Protein AF-A0AAV0Z1U9-F1 (afdb_monomer)

Solvent-accessible surface area (backbone atoms only — not comparable to full-atom values): 12304 Å² total; per-residue (Å²): 112,70,69,58,55,54,52,49,31,70,76,68,73,47,77,81,83,57,54,68,59,47,68,67,54,68,78,35,64,86,72,65,54,72,92,71,74,84,73,91,66,91,77,86,86,74,97,70,90,83,90,86,87,88,82,87,85,82,90,82,91,80,91,86,86,84,93,84,90,85,88,91,79,92,74,82,84,57,75,69,57,61,59,55,61,61,67,68,68,74,82,77,74,81,92,73,88,68,74,68,61,55,57,55,51,52,51,51,51,51,52,51,51,52,52,53,50,52,54,50,52,49,56,48,52,54,51,50,52,52,52,52,51,52,52,52,51,54,52,50,52,53,52,49,52,54,51,51,51,51,50,51,53,50,53,51,52,61,66,70,51,86,60,92,85,51,53,77,68,53,46,53,54,48,50,54,53,42,50,55,52,25,61,77,70,69,59,127

Foldseek 3Di:
DVVVQVVVCVVPVDGDPCPVVCVVPVPDVVNVPPPPPPDPDDDDDDPDDDDDDDDDDDDDDDDDDDDDDDDDDDDPDDPVVVVVVVVVVPPDDDDDPPDPVVVVVVVVVVVVVVVVVVVVVVVVVVVVVVVVVVVVVVVVVVVVVVVVVVVVVVLVCLLPDDCPPPDPVRVVVSVVSVVVSCVVVVND

Secondary structure (DSSP, 8-state):
-HHHHHHHHHHHSS--TTHHHHHHHTT-HHHHS-S-S--------------------------------------PPPHHHHHHHHTTSSS------SHHHHHHHHHHHHHHHHHHHHHHHHHHHHHHHHHHHHHHHHHHHHHHHHHHHHHHHHHHHHHT---TT--HHHHHHHHHHHHHHHHHHT--

Mean predicted aligned error: 21.19 Å

Organism: Vicia faba (NCBI:txid3906)

Radius of gyration: 45.43 Å; Cα contacts (8 Å, |Δi|>4): 23; chains: 1; bounding box: 100×62×117 Å

Sequence (188 aa):
MQAAYKIYFQDEGEKFTFEAAWRLLKDEPKWLAGSSEASTKRRKNSTSGAYSSPSNPLTPTSSEYDPSSPTLSGRPIGQKEAKRKEKEKLVEMSYTPNVKYGSLKDDLKMKINLMSMFAQDYARSEGEKLEIERKKVDAKIKKAAIAEERLKMNDLQILSKDTSNMDARQLQAHEILCDMIREKYGIN

InterPro domains:
  IPR029466 No apical meristem-associated, C-terminal domain [PF14303] (15-170)

Structure (mmCIF, N/CA/C/O backbone):
data_AF-A0AAV0Z1U9-F1
#
_entry.id   AF-A0AAV0Z1U9-F1
#
loop_
_atom_site.group_PDB
_atom_site.id
_atom_site.type_symbol
_atom_site.label_atom_id
_atom_site.label_alt_id
_atom_site.label_comp_id
_atom_site.label_asym_id
_atom_site.label_entity_id
_atom_site.label_seq_id
_atom_site.pdbx_PDB_ins_code
_atom_site.Cartn_x
_atom_site.Cartn_y
_atom_site.Cartn_z
_atom_site.occupancy
_atom_site.B_iso_or_equiv
_atom_site.auth_seq_id
_atom_site.auth_comp_id
_atom_site.auth_asym_id
_atom_site.auth_atom_id
_atom_site.pdbx_PDB_model_num
ATOM 1 N N . MET A 1 1 ? 1.136 -24.409 23.792 1.00 63.75 1 MET A N 1
ATOM 2 C CA . MET A 1 1 ? 0.525 -23.181 23.225 1.00 63.75 1 MET A CA 1
ATOM 3 C C . MET A 1 1 ? 0.749 -23.038 21.721 1.00 63.75 1 MET A C 1
ATOM 5 O O . MET A 1 1 ? -0.226 -22.835 21.019 1.00 63.75 1 MET A O 1
ATOM 9 N N . GLN A 1 2 ? 1.969 -23.209 21.195 1.00 77.00 2 GLN A N 1
ATOM 10 C CA . GLN A 1 2 ? 2.240 -23.050 19.750 1.00 77.00 2 GLN A CA 1
ATOM 11 C C . GLN A 1 2 ? 1.409 -23.977 18.840 1.00 77.00 2 GLN A C 1
ATOM 13 O O . GLN A 1 2 ? 0.969 -23.547 17.779 1.00 77.00 2 GLN A O 1
ATOM 18 N N . ALA A 1 3 ? 1.129 -25.211 19.274 1.00 84.75 3 ALA A N 1
ATOM 19 C CA . ALA A 1 3 ? 0.273 -26.137 18.526 1.00 84.75 3 ALA A CA 1
ATOM 20 C C . ALA A 1 3 ? -1.169 -25.618 18.356 1.00 84.75 3 ALA A C 1
ATOM 22 O O . ALA A 1 3 ? -1.723 -25.712 17.269 1.00 84.75 3 ALA A O 1
ATOM 23 N N . ALA A 1 4 ? -1.746 -25.006 19.396 1.00 83.88 4 ALA A N 1
ATOM 24 C CA . ALA A 1 4 ? -3.105 -24.464 19.348 1.00 83.88 4 ALA A CA 1
ATOM 25 C C . ALA A 1 4 ? -3.199 -23.227 18.440 1.00 83.88 4 ALA A C 1
ATOM 27 O O . ALA A 1 4 ? -4.135 -23.108 17.657 1.00 83.88 4 ALA A O 1
ATOM 28 N N . TYR A 1 5 ? -2.188 -22.350 18.476 1.00 86.19 5 TYR A N 1
ATOM 29 C CA . TYR A 1 5 ? -2.126 -21.198 17.570 1.00 86.19 5 TYR A CA 1
ATOM 30 C C . TYR A 1 5 ? -1.999 -21.602 16.104 1.00 86.19 5 TYR A C 1
ATOM 32 O O . TYR A 1 5 ? -2.538 -20.923 15.236 1.00 86.19 5 TYR A O 1
ATOM 40 N N . LYS A 1 6 ? -1.308 -22.712 15.826 1.00 88.25 6 LYS A N 1
ATOM 41 C CA . LYS A 1 6 ? -1.179 -23.236 14.467 1.00 88.25 6 LYS A CA 1
ATOM 42 C C . LYS A 1 6 ? -2.514 -23.745 13.920 1.00 88.25 6 LYS A C 1
ATOM 44 O O . LYS A 1 6 ? -2.794 -23.488 12.759 1.00 88.25 6 LYS A O 1
ATOM 49 N N . ILE A 1 7 ? -3.318 -24.414 14.748 1.00 92.12 7 ILE A N 1
ATOM 50 C CA . ILE A 1 7 ? -4.654 -24.898 14.362 1.00 92.12 7 ILE A CA 1
ATOM 51 C C . ILE A 1 7 ? -5.587 -23.708 14.107 1.00 92.12 7 ILE A C 1
ATOM 53 O O . ILE A 1 7 ? -6.144 -23.594 13.026 1.00 92.12 7 ILE A O 1
ATOM 57 N N . TYR A 1 8 ? -5.651 -22.751 15.037 1.00 89.69 8 TYR A N 1
ATOM 58 C CA . TYR A 1 8 ? -6.488 -21.556 14.875 1.00 89.69 8 TYR A CA 1
ATOM 59 C C . TYR A 1 8 ? -6.149 -20.764 13.603 1.00 89.69 8 TYR A C 1
ATOM 61 O O . TYR A 1 8 ? -7.033 -20.349 12.864 1.00 89.69 8 TYR A O 1
ATOM 69 N N . PHE A 1 9 ? -4.858 -20.583 13.316 1.00 89.50 9 PHE A N 1
ATOM 70 C CA . PHE A 1 9 ? -4.421 -19.878 12.112 1.00 89.50 9 PHE A CA 1
ATOM 71 C C . PHE A 1 9 ? -4.749 -20.639 10.817 1.00 89.50 9 PHE A C 1
ATOM 73 O O . PHE A 1 9 ? -4.939 -20.010 9.782 1.00 89.50 9 PHE A O 1
ATOM 80 N N . GLN A 1 10 ? -4.797 -21.976 10.853 1.00 89.12 10 GLN A N 1
ATOM 81 C CA . GLN A 1 10 ? -5.201 -22.782 9.697 1.00 89.12 10 GLN A CA 1
ATOM 82 C C . GLN A 1 10 ? -6.690 -22.626 9.381 1.00 89.12 10 GLN A C 1
ATOM 84 O O . GLN A 1 10 ? -7.037 -22.580 8.204 1.00 89.12 10 GLN A O 1
ATOM 89 N N . ASP A 1 11 ? -7.530 -22.514 10.408 1.00 87.06 11 ASP A N 1
ATOM 90 C CA . ASP A 1 11 ? -8.982 -22.427 10.247 1.00 87.06 11 ASP A CA 1
ATOM 91 C C . ASP A 1 11 ? -9.443 -20.995 9.920 1.00 87.06 11 ASP A C 1
ATOM 93 O O . ASP A 1 11 ? -10.262 -20.791 9.028 1.00 87.06 11 ASP A O 1
ATOM 97 N N . GLU A 1 12 ? -8.883 -19.993 10.604 1.00 87.12 12 GLU A N 1
ATOM 98 C CA . GLU A 1 12 ? -9.339 -18.596 10.524 1.00 87.12 12 GLU A CA 1
ATOM 99 C C . GLU A 1 12 ? -8.478 -17.725 9.593 1.00 87.12 12 GLU A C 1
ATOM 101 O O . GLU A 1 12 ? -8.869 -16.619 9.229 1.00 87.12 12 GLU A O 1
ATOM 106 N N . GLY A 1 13 ? -7.268 -18.168 9.231 1.00 86.88 13 GLY A N 1
ATOM 107 C CA . GLY A 1 13 ? -6.321 -17.395 8.411 1.00 86.88 13 GLY A CA 1
ATOM 108 C C . GLY A 1 13 ? -5.724 -16.156 9.099 1.00 86.88 13 GLY A C 1
ATOM 109 O O . GLY A 1 13 ? -4.831 -15.508 8.548 1.00 86.88 13 GLY A O 1
ATOM 110 N N . GLU A 1 14 ? -6.166 -15.838 10.316 1.00 84.81 14 GLU A N 1
ATOM 111 C CA . GLU A 1 14 ? -5.699 -14.708 11.112 1.00 84.81 14 GLU A CA 1
ATOM 112 C C . GLU A 1 14 ? -5.086 -15.146 12.447 1.00 84.81 14 GLU A C 1
ATOM 114 O O . GLU A 1 14 ? -5.319 -16.235 12.976 1.00 84.81 14 GLU A O 1
ATOM 119 N N . LYS A 1 15 ? -4.242 -14.279 13.013 1.00 88.12 15 LYS A N 1
ATOM 120 C CA . LYS A 1 15 ? -3.644 -14.511 14.332 1.00 88.12 15 LYS A CA 1
ATOM 121 C C . LYS A 1 15 ? -4.664 -14.178 15.416 1.00 88.12 15 LYS A C 1
ATOM 123 O O . LYS A 1 15 ? -5.376 -13.187 15.313 1.00 88.12 15 LYS A O 1
ATOM 128 N N . PHE A 1 16 ? -4.680 -14.964 16.489 1.00 87.44 16 PHE A N 1
ATOM 129 C CA . PHE A 1 16 ? -5.588 -14.748 17.613 1.00 87.44 16 PHE A CA 1
ATOM 130 C C . PHE A 1 16 ? -5.385 -13.360 18.249 1.00 87.44 16 PHE A C 1
ATOM 132 O O . PHE A 1 16 ? -4.343 -13.078 18.843 1.00 87.44 16 PHE A O 1
ATOM 139 N N . THR A 1 17 ? -6.387 -12.489 18.128 1.00 92.06 17 THR A N 1
ATOM 140 C CA . THR A 1 17 ? -6.311 -11.067 18.509 1.00 92.06 17 THR A CA 1
ATOM 141 C C . THR A 1 17 ? -6.450 -10.831 20.014 1.00 92.06 17 THR A C 1
ATOM 143 O O . THR A 1 17 ? -5.921 -9.853 20.540 1.00 92.06 17 THR A O 1
ATOM 146 N N . PHE A 1 18 ? -7.095 -11.746 20.742 1.00 90.25 18 PHE A N 1
ATOM 147 C CA . PHE A 1 18 ? -7.370 -11.611 22.178 1.00 90.25 18 PHE A CA 1
ATOM 148 C C . PHE A 1 18 ? -6.345 -12.308 23.080 1.00 90.25 18 PHE A C 1
ATOM 150 O O . PHE A 1 18 ? -6.623 -12.567 24.252 1.00 90.25 18 PHE A O 1
ATOM 157 N N . GLU A 1 19 ? -5.140 -12.598 22.578 1.00 89.56 19 GLU A N 1
ATOM 158 C CA . GLU A 1 19 ? -4.098 -13.272 23.365 1.00 89.56 19 GLU A CA 1
ATOM 159 C C . GLU A 1 19 ? -3.758 -12.501 24.651 1.00 89.56 19 GLU A C 1
ATOM 161 O O . GLU A 1 19 ? -3.611 -13.096 25.721 1.00 89.56 19 GLU A O 1
ATOM 166 N N . ALA A 1 20 ? -3.678 -11.172 24.566 1.00 87.25 20 ALA A N 1
ATOM 167 C CA . ALA A 1 20 ? -3.384 -10.317 25.712 1.00 87.25 20 ALA A CA 1
ATOM 168 C C . ALA A 1 20 ? -4.484 -10.387 26.784 1.00 87.25 20 ALA A C 1
ATOM 170 O O . ALA A 1 20 ? -4.181 -10.555 27.964 1.00 87.25 20 ALA A O 1
ATOM 171 N N . ALA A 1 21 ? -5.754 -10.331 26.374 1.00 91.50 21 ALA A N 1
ATOM 172 C CA . ALA A 1 21 ? -6.889 -10.438 27.288 1.00 91.50 21 ALA A CA 1
ATOM 173 C C . ALA A 1 21 ? -6.959 -11.829 27.936 1.00 91.50 21 ALA A C 1
ATOM 175 O O . ALA A 1 21 ? -7.139 -11.943 29.147 1.00 91.50 21 ALA A O 1
ATOM 176 N N . TRP A 1 22 ? -6.739 -12.889 27.153 1.00 90.56 22 TRP A N 1
ATOM 177 C CA . TRP A 1 22 ? -6.693 -14.260 27.658 1.00 90.56 22 TRP A CA 1
ATOM 178 C C . TRP A 1 22 ? -5.625 -14.445 28.741 1.00 90.56 22 TRP A C 1
ATOM 180 O O . TRP A 1 22 ? -5.898 -15.038 29.782 1.00 90.56 22 TRP A O 1
ATOM 190 N N . ARG A 1 23 ? -4.418 -13.898 28.538 1.00 90.12 23 ARG A N 1
ATOM 191 C CA . ARG A 1 23 ? -3.332 -13.988 29.528 1.00 90.12 23 ARG A CA 1
ATOM 192 C C . ARG A 1 23 ? -3.678 -13.333 30.864 1.00 90.12 23 ARG A C 1
ATOM 194 O O . ARG A 1 23 ? -3.205 -13.834 31.875 1.00 90.12 23 ARG A O 1
ATOM 201 N N . LEU A 1 24 ? -4.473 -12.263 30.859 1.00 90.38 24 LEU A N 1
ATOM 202 C CA . LEU A 1 24 ? -4.927 -11.586 32.078 1.00 90.38 24 LEU A CA 1
ATOM 203 C C . LEU A 1 24 ? -6.051 -12.354 32.780 1.00 90.38 24 LEU A C 1
ATOM 205 O O . LEU A 1 24 ? -6.100 -12.401 34.001 1.00 90.38 24 LEU A O 1
ATOM 209 N N . LEU A 1 25 ? -6.957 -12.954 32.007 1.00 90.31 25 LEU A N 1
ATOM 210 C CA . LEU A 1 25 ? -8.185 -13.551 32.532 1.00 90.31 25 LEU A CA 1
ATOM 211 C C . LEU A 1 25 ? -8.033 -15.014 32.950 1.00 90.31 25 LEU A C 1
ATOM 213 O O . LEU A 1 25 ? -8.819 -15.475 33.771 1.00 90.31 25 LEU A O 1
ATOM 217 N N . LYS A 1 26 ? -7.079 -15.761 32.382 1.00 87.94 26 LYS A N 1
ATOM 218 C CA . LYS A 1 26 ? -6.975 -17.218 32.591 1.00 87.94 26 LYS A CA 1
ATOM 219 C C . LYS A 1 26 ? -6.734 -17.613 34.057 1.00 87.94 26 LYS A C 1
ATOM 221 O O . LYS A 1 26 ? -7.147 -18.695 34.456 1.00 87.94 26 LYS A O 1
ATOM 226 N N . ASP A 1 27 ? -6.088 -16.741 34.833 1.00 87.31 27 ASP A N 1
ATOM 227 C CA . ASP A 1 27 ? -5.696 -16.994 36.225 1.00 87.31 27 ASP A CA 1
ATOM 228 C C . ASP A 1 27 ? -6.694 -16.384 37.234 1.00 87.31 27 ASP A C 1
ATOM 230 O O . ASP A 1 27 ? -6.463 -16.395 38.441 1.00 87.31 27 ASP A O 1
ATOM 234 N N . GLU A 1 28 ? -7.822 -15.842 36.758 1.00 88.31 28 GLU A N 1
ATOM 235 C CA . GLU A 1 28 ? -8.867 -15.298 37.627 1.00 88.31 28 GLU A CA 1
ATOM 236 C C . GLU A 1 28 ? -9.514 -16.411 38.480 1.00 88.31 28 GLU A C 1
ATOM 238 O O . GLU A 1 28 ? -9.908 -17.460 37.950 1.00 88.31 28 GLU A O 1
ATOM 243 N N . PRO A 1 29 ? -9.724 -16.189 39.792 1.00 79.62 29 PRO A N 1
ATOM 244 C CA . PRO A 1 29 ? -10.182 -17.220 40.726 1.00 79.62 29 PRO A CA 1
ATOM 245 C C . PRO A 1 29 ? -11.561 -17.794 40.375 1.00 79.62 29 PRO A C 1
ATOM 247 O O . PRO A 1 29 ? -11.831 -18.958 40.661 1.00 79.62 29 PRO A O 1
ATOM 250 N N . LYS A 1 30 ? -12.409 -17.025 39.678 1.00 85.06 30 LYS A N 1
ATOM 251 C CA . LYS A 1 30 ? -13.709 -17.493 39.161 1.00 85.06 30 LYS A CA 1
ATOM 252 C C . LYS A 1 30 ? -13.600 -18.635 38.139 1.00 85.06 30 LYS A C 1
ATOM 254 O O . LYS A 1 30 ? -14.582 -19.339 37.932 1.00 85.06 30 LYS A O 1
ATOM 259 N N . TRP A 1 31 ? -12.441 -18.802 37.498 1.00 80.69 31 TRP A N 1
ATOM 260 C CA . TRP A 1 31 ? -12.175 -19.872 36.528 1.00 80.69 31 TRP A CA 1
ATOM 261 C C . TRP A 1 31 ? -11.285 -20.983 37.092 1.00 80.69 31 TRP A C 1
ATOM 263 O O . TRP A 1 31 ? -11.306 -22.096 36.575 1.00 80.69 31 TRP A O 1
ATOM 273 N N . LEU A 1 32 ? -10.521 -20.691 38.150 1.00 73.56 32 LEU A N 1
ATOM 274 C CA . LEU A 1 32 ? -9.677 -21.663 38.853 1.00 73.56 32 LEU A CA 1
ATOM 275 C C . LEU A 1 32 ? -10.436 -22.447 39.928 1.00 73.56 32 LEU A C 1
ATOM 277 O O . LEU A 1 32 ? -10.033 -23.558 40.274 1.00 73.56 32 LEU A O 1
ATOM 281 N N . ALA A 1 33 ? -11.535 -21.894 40.451 1.00 65.00 33 ALA A N 1
ATOM 282 C CA . ALA A 1 33 ? -12.426 -22.610 41.347 1.00 65.00 33 ALA A CA 1
ATOM 283 C C . ALA A 1 33 ? -13.093 -23.755 40.574 1.00 65.00 33 ALA A C 1
ATOM 285 O O . ALA A 1 33 ? -14.118 -23.582 39.913 1.00 65.00 33 ALA A O 1
ATOM 286 N N . GLY A 1 34 ? -12.496 -24.946 40.656 1.00 59.97 34 GLY A N 1
ATOM 287 C CA . GLY A 1 34 ? -13.167 -26.184 40.295 1.00 59.97 34 GLY A CA 1
ATOM 288 C C . GLY A 1 34 ? -14.531 -26.180 40.970 1.00 59.97 34 GLY A C 1
ATOM 289 O O . GLY A 1 34 ? -14.597 -26.100 42.195 1.00 59.97 34 GLY A O 1
ATOM 290 N N . SER A 1 35 ? -15.589 -26.175 40.154 1.00 57.44 35 SER A N 1
ATOM 291 C CA . SER A 1 35 ? -17.003 -26.168 40.534 1.00 57.44 35 SER A CA 1
ATOM 292 C C . SER A 1 35 ? -17.267 -27.088 41.733 1.00 57.44 35 SER A C 1
ATOM 294 O O . SER A 1 35 ? -17.600 -28.260 41.574 1.00 57.44 35 SER A O 1
ATOM 296 N N . SER A 1 36 ? -17.112 -26.557 42.940 1.00 53.97 36 SER A N 1
ATOM 297 C CA . SER A 1 36 ? -17.343 -27.257 44.203 1.00 53.97 36 SER A CA 1
ATOM 298 C C . SER A 1 36 ? -17.926 -26.311 45.247 1.00 53.97 36 SER A C 1
ATOM 300 O O . SER A 1 36 ? -17.795 -26.521 46.444 1.00 53.97 36 SER A O 1
ATOM 302 N N . GLU A 1 37 ? -18.663 -25.298 44.801 1.00 50.81 37 GLU A N 1
ATOM 303 C CA . GLU A 1 37 ? -19.744 -24.777 45.624 1.00 50.81 37 GLU A CA 1
ATOM 304 C C . GLU A 1 37 ? -20.980 -25.610 45.311 1.00 50.81 37 GLU A C 1
ATOM 306 O O . GLU A 1 37 ? -21.468 -25.643 44.179 1.00 50.81 37 GLU A O 1
ATOM 311 N N . ALA A 1 38 ? -21.416 -26.366 46.317 1.00 55.03 38 ALA A N 1
ATOM 312 C CA . ALA A 1 38 ? -22.558 -27.261 46.289 1.00 55.03 38 ALA A CA 1
ATOM 313 C C . ALA A 1 38 ? -23.773 -26.597 45.620 1.00 55.03 38 ALA A C 1
ATOM 315 O O . ALA A 1 38 ? -24.534 -25.848 46.232 1.00 55.03 38 ALA A O 1
ATOM 316 N N . SER A 1 39 ? -23.966 -26.894 44.335 1.00 50.16 39 SER A N 1
ATOM 317 C CA . SER A 1 39 ? -25.150 -26.481 43.601 1.00 50.16 39 SER A CA 1
ATOM 318 C C . SER A 1 39 ? -26.327 -27.307 44.104 1.00 50.16 39 SER A C 1
ATOM 320 O O . SER A 1 39 ? -26.533 -28.451 43.698 1.00 50.16 39 SER A O 1
ATOM 322 N N . THR A 1 40 ? -27.126 -26.724 44.995 1.00 57.94 40 THR A N 1
ATOM 323 C CA . THR A 1 40 ? -28.402 -27.274 45.472 1.00 57.94 40 THR A CA 1
ATOM 324 C C . THR A 1 40 ? -29.472 -27.210 44.373 1.00 57.94 40 THR A C 1
ATOM 326 O O . THR A 1 40 ? -30.552 -26.651 44.548 1.00 57.94 40 THR A O 1
ATOM 329 N N . LYS A 1 41 ? -29.192 -27.787 43.201 1.00 62.81 41 LYS A N 1
ATOM 330 C CA . LYS A 1 41 ? -30.184 -28.071 42.161 1.00 62.81 41 LYS A CA 1
ATOM 331 C C . LYS A 1 41 ? -30.264 -29.576 41.965 1.00 62.81 41 LYS A C 1
ATOM 333 O O . LYS A 1 41 ? -29.571 -30.166 41.143 1.00 62.81 41 LYS A O 1
ATOM 338 N N . ARG A 1 42 ? -31.181 -30.186 42.721 1.00 58.50 42 ARG A N 1
ATOM 339 C CA . ARG A 1 42 ? -31.694 -31.542 42.499 1.00 58.50 42 ARG A CA 1
ATOM 340 C C . ARG A 1 42 ? -32.175 -31.660 41.045 1.00 58.50 42 ARG A C 1
ATOM 342 O O . ARG A 1 42 ? -33.284 -31.239 40.726 1.00 58.50 42 ARG A O 1
ATOM 349 N N . ARG A 1 43 ? -31.363 -32.247 40.167 1.00 52.84 43 ARG A N 1
ATOM 350 C CA . ARG A 1 43 ? -31.820 -32.784 38.880 1.00 52.84 43 ARG A CA 1
ATOM 351 C C . ARG A 1 43 ? -32.162 -34.255 39.097 1.00 52.84 43 ARG A C 1
ATOM 353 O O . ARG A 1 43 ? -31.282 -35.055 39.381 1.00 52.84 43 ARG A O 1
ATOM 360 N N . LYS A 1 44 ? -33.451 -34.595 39.009 1.00 55.53 44 LYS A N 1
ATOM 361 C CA . LYS A 1 44 ? -33.896 -35.982 38.839 1.00 55.53 44 LYS A CA 1
ATOM 362 C C . LYS A 1 44 ? -33.796 -36.310 37.352 1.00 55.53 44 LYS A C 1
ATOM 364 O O . LYS A 1 44 ? -34.586 -35.805 36.563 1.00 55.53 44 LYS A O 1
ATOM 369 N N . ASN A 1 45 ? -32.847 -37.155 36.989 1.00 56.41 45 ASN A N 1
ATOM 370 C CA . ASN A 1 45 ? -32.872 -37.944 35.768 1.00 56.41 45 ASN A CA 1
ATOM 371 C C . ASN A 1 45 ? -33.175 -39.392 36.166 1.00 56.41 45 ASN A C 1
ATOM 373 O O . ASN A 1 45 ? -32.328 -40.105 36.691 1.00 56.41 45 ASN A O 1
ATOM 377 N N . SER A 1 46 ? -34.408 -39.839 35.955 1.00 49.28 46 SER A N 1
ATOM 378 C CA . SER A 1 46 ? -34.701 -41.272 35.926 1.00 49.28 46 SER A CA 1
ATOM 379 C C . SER A 1 46 ? -35.816 -41.533 34.929 1.00 49.28 46 SER A C 1
ATOM 381 O O . SER A 1 46 ? -36.981 -41.219 35.157 1.00 49.28 46 SER A O 1
ATOM 383 N N . THR A 1 47 ? -35.385 -42.082 33.799 1.00 50.16 47 THR A N 1
ATOM 384 C CA . THR A 1 47 ? -36.165 -42.589 32.674 1.00 50.16 47 THR A CA 1
ATOM 385 C C . THR A 1 47 ? -36.663 -43.996 33.001 1.00 50.16 47 THR A C 1
ATOM 387 O O . THR A 1 47 ? -36.159 -44.981 32.476 1.00 50.16 47 THR A O 1
ATOM 390 N N . SER A 1 48 ? -37.628 -44.109 33.910 1.00 48.66 48 SER A N 1
ATOM 391 C CA . SER A 1 48 ? -38.431 -45.329 34.052 1.00 48.66 48 SER A CA 1
ATOM 392 C C . SER A 1 48 ? -39.749 -44.967 34.717 1.00 48.66 48 SER A C 1
ATOM 394 O O . SER A 1 48 ? -39.826 -44.802 35.934 1.00 48.66 48 SER A O 1
ATOM 396 N N . GLY A 1 49 ? -40.775 -44.776 33.893 1.00 50.56 49 GLY A N 1
ATOM 397 C CA . GLY A 1 49 ? -42.139 -44.571 34.351 1.00 50.56 49 GLY A CA 1
ATOM 398 C C . GLY A 1 49 ? -42.741 -45.847 34.935 1.00 50.56 49 GLY A C 1
ATOM 399 O O . GLY A 1 49 ? -42.460 -46.947 34.470 1.00 50.56 49 GLY A O 1
ATOM 400 N N . ALA A 1 50 ? -43.614 -45.672 35.922 1.00 37.84 50 ALA A N 1
ATOM 401 C CA . ALA A 1 50 ? -44.711 -46.586 36.212 1.00 37.84 50 ALA A CA 1
ATOM 402 C C . ALA A 1 50 ? -45.801 -45.802 36.963 1.00 37.84 50 ALA A C 1
ATOM 404 O O . ALA A 1 50 ? -45.562 -45.273 38.047 1.00 37.84 50 ALA A O 1
ATOM 405 N N . TYR A 1 51 ? -46.979 -45.685 36.347 1.00 42.62 51 TYR A N 1
ATOM 406 C CA . TYR A 1 51 ? -48.208 -45.166 36.951 1.00 42.62 51 TYR A CA 1
ATOM 407 C C . TYR A 1 51 ? -49.030 -46.325 37.525 1.00 42.62 51 TYR A C 1
ATOM 409 O O . TYR A 1 51 ? -49.109 -47.371 36.886 1.00 42.62 51 TYR A O 1
ATOM 417 N N . SER A 1 52 ? -49.686 -46.105 38.669 1.00 42.00 52 SER A N 1
ATOM 418 C CA . SER A 1 52 ? -50.962 -46.709 39.128 1.00 42.00 52 SER A CA 1
ATOM 419 C C . SER A 1 52 ? -51.251 -46.108 40.516 1.00 42.00 52 SER A C 1
ATOM 421 O O . SER A 1 52 ? -50.458 -46.325 41.422 1.00 42.00 52 SER A O 1
ATOM 423 N N . SER A 1 53 ? -52.154 -45.144 40.727 1.00 42.72 53 SER A N 1
ATOM 424 C CA . SER A 1 53 ? -53.637 -45.114 40.689 1.00 42.72 53 SER A CA 1
ATOM 425 C C . SER A 1 53 ? -54.198 -44.892 42.119 1.00 42.72 53 SER A C 1
ATOM 427 O O . SER A 1 53 ? -53.509 -45.213 43.084 1.00 42.72 53 SER A O 1
ATOM 429 N N . PRO A 1 54 ? -55.382 -44.260 42.280 1.00 52.50 54 PRO A N 1
ATOM 430 C CA . PRO A 1 54 ? -55.737 -43.426 43.439 1.00 52.50 54 PRO A CA 1
ATOM 431 C C . PRO A 1 54 ? -56.675 -44.110 44.450 1.00 52.50 54 PRO A C 1
ATOM 433 O O . PRO A 1 54 ? -57.480 -44.955 44.075 1.00 52.50 54 PRO A O 1
ATOM 436 N N . SER A 1 55 ? -56.641 -43.684 45.719 1.00 33.50 55 SER A N 1
ATOM 437 C CA . SER A 1 55 ? -57.667 -44.023 46.720 1.00 33.50 55 SER A CA 1
ATOM 438 C C . SER A 1 55 ? -57.607 -43.068 47.921 1.00 33.50 55 SER A C 1
ATOM 440 O O . SER A 1 55 ? -56.671 -43.127 48.715 1.00 33.50 55 SER A O 1
ATOM 442 N N . ASN A 1 56 ? -58.616 -42.206 48.073 1.00 50.28 56 ASN A N 1
ATOM 443 C CA . ASN A 1 56 ? -58.875 -41.452 49.309 1.00 50.28 56 ASN A CA 1
ATOM 444 C C . ASN A 1 56 ? -59.355 -42.401 50.424 1.00 50.28 56 ASN A C 1
ATOM 446 O O . ASN A 1 56 ? -59.906 -43.463 50.126 1.00 50.28 56 ASN A O 1
ATOM 450 N N . PRO A 1 57 ? -59.271 -41.981 51.696 1.00 46.03 57 PRO A N 1
ATOM 451 C CA . PRO A 1 57 ? -60.498 -41.989 52.492 1.00 46.03 57 PRO A CA 1
ATOM 452 C C . PRO A 1 57 ? -60.727 -40.715 53.321 1.00 46.03 57 PRO A C 1
ATOM 454 O O . PRO A 1 57 ? -59.832 -39.913 53.575 1.00 46.03 57 PRO A O 1
ATOM 457 N N . LEU A 1 58 ? -62.002 -40.559 53.673 1.00 33.75 58 LEU A N 1
ATOM 458 C CA . LEU A 1 58 ? -62.683 -39.415 54.270 1.00 33.75 58 LEU A CA 1
ATOM 459 C C . LEU A 1 58 ? -62.273 -39.095 55.718 1.00 33.75 58 LEU A C 1
ATOM 461 O O . LEU A 1 58 ? -61.945 -39.973 56.510 1.00 33.75 58 LEU A O 1
ATOM 465 N N . THR A 1 59 ? -62.424 -37.817 56.067 1.00 37.94 59 THR A N 1
ATOM 466 C CA . THR A 1 59 ? -62.582 -37.281 57.429 1.00 37.94 59 THR A CA 1
ATOM 467 C C . THR A 1 59 ? -63.683 -37.985 58.230 1.00 37.94 59 THR A C 1
ATOM 469 O O . THR A 1 59 ? -64.781 -38.159 57.697 1.00 37.94 59 THR A O 1
ATOM 472 N N . PRO A 1 60 ? -63.472 -38.181 59.543 1.00 37.22 60 PRO A N 1
ATOM 473 C CA . PRO A 1 60 ? -64.546 -38.066 60.519 1.00 37.22 60 PRO A CA 1
ATOM 474 C C . PRO A 1 60 ? -64.258 -36.965 61.553 1.00 37.22 60 PRO A C 1
ATOM 476 O O . PRO A 1 60 ? -63.240 -36.944 62.242 1.00 37.22 60 PRO A O 1
ATOM 479 N N . THR A 1 61 ? -65.212 -36.046 61.633 1.00 30.23 61 THR A N 1
ATOM 480 C CA . THR A 1 61 ? -65.486 -35.128 62.740 1.00 30.23 61 THR A CA 1
ATOM 481 C C . THR A 1 61 ? -66.059 -35.909 63.928 1.00 30.23 61 THR A C 1
ATOM 483 O O . THR A 1 61 ? -67.012 -36.646 63.712 1.00 30.23 61 THR A O 1
ATOM 486 N N . SER A 1 62 ? -65.533 -35.718 65.146 1.00 29.64 62 SER A N 1
ATOM 487 C CA . SER A 1 62 ? -66.223 -35.799 66.463 1.00 29.64 62 SER A CA 1
ATOM 488 C C . SER A 1 62 ? -65.138 -35.728 67.557 1.00 29.64 62 SER A C 1
ATOM 490 O O . SER A 1 62 ? -64.262 -36.580 67.606 1.00 29.64 62 SER A O 1
ATOM 492 N N . SER A 1 63 ? -64.892 -34.578 68.191 1.00 37.78 63 SER A N 1
ATOM 493 C CA . SER A 1 63 ? -65.517 -34.098 69.436 1.00 37.78 63 SER A CA 1
ATOM 494 C C . SER A 1 63 ? -65.483 -35.111 70.587 1.00 37.78 63 SER A C 1
ATOM 496 O O . SER A 1 63 ? -66.440 -35.852 70.751 1.00 37.78 63 SER A O 1
ATOM 498 N N . GLU A 1 64 ? -64.450 -35.065 71.431 1.00 32.50 64 GLU A N 1
ATOM 499 C CA . GLU A 1 64 ? -64.608 -35.339 72.864 1.00 32.50 64 GLU A CA 1
ATOM 500 C C . GLU A 1 64 ? -63.439 -34.762 73.673 1.00 32.50 64 GLU A C 1
ATOM 502 O O . GLU A 1 64 ? -62.303 -34.650 73.212 1.00 32.50 64 GLU A O 1
ATOM 507 N N . TYR A 1 65 ? -63.812 -34.274 74.846 1.00 31.30 65 TYR A N 1
ATOM 508 C CA . TYR A 1 65 ? -63.113 -33.3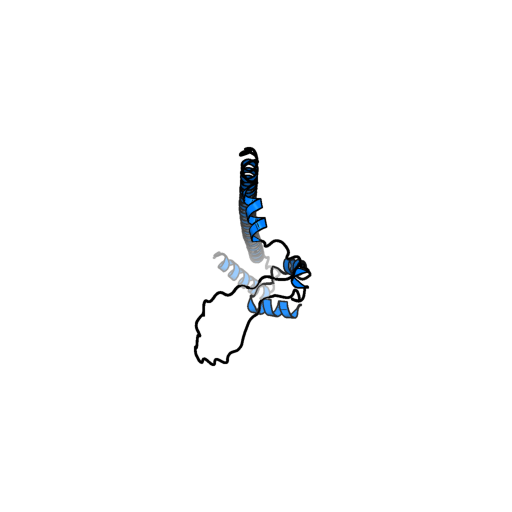92 75.766 1.00 31.30 65 TYR A CA 1
ATOM 509 C C . TYR A 1 65 ? -62.664 -34.227 76.966 1.00 31.30 65 TYR A C 1
ATOM 511 O O . TYR A 1 65 ? -63.498 -34.922 77.538 1.00 31.30 65 TYR A O 1
ATOM 519 N N . ASP A 1 66 ? -61.398 -34.126 77.376 1.00 31.88 66 ASP A N 1
ATOM 520 C CA . ASP A 1 66 ? -60.969 -34.563 78.711 1.00 31.88 66 ASP A CA 1
ATOM 521 C C . ASP A 1 66 ? -59.870 -33.624 79.264 1.00 31.88 66 ASP A C 1
ATOM 523 O O . ASP A 1 66 ? -58.826 -33.459 78.617 1.00 31.88 66 ASP A O 1
ATOM 527 N N . PRO A 1 67 ? -60.094 -32.940 80.406 1.00 44.00 67 PRO A N 1
ATOM 528 C CA . PRO A 1 67 ? -59.172 -31.969 80.979 1.00 44.00 67 PRO A CA 1
ATOM 529 C C . PRO A 1 67 ? -58.426 -32.549 82.190 1.00 44.00 67 PRO A C 1
ATOM 531 O O . PRO A 1 67 ? -59.021 -32.664 83.255 1.00 44.00 67 PRO A O 1
ATOM 534 N N . SER A 1 68 ? -57.115 -32.825 82.099 1.00 32.16 68 SER A N 1
ATOM 535 C CA . SER A 1 68 ? -56.208 -32.862 83.272 1.00 32.16 68 SER A CA 1
ATOM 536 C C . SER A 1 68 ? -54.713 -32.991 82.919 1.00 32.16 68 SER A C 1
ATOM 538 O O . SER A 1 68 ? -54.299 -33.923 82.241 1.00 32.16 68 SER A O 1
ATOM 540 N N . SER A 1 69 ? -53.912 -32.109 83.536 1.00 34.00 69 SER A N 1
ATOM 541 C CA . SER A 1 69 ? -52.446 -32.119 83.763 1.00 34.00 69 SER A CA 1
ATOM 542 C C . SER A 1 69 ? -51.473 -31.393 82.799 1.00 34.00 69 SER A C 1
ATOM 544 O O . SER A 1 69 ? -51.711 -31.328 81.595 1.00 34.00 69 SER A O 1
ATOM 546 N N . PRO A 1 70 ? -50.375 -30.790 83.334 1.00 42.56 70 PRO A N 1
ATOM 547 C CA . PRO A 1 70 ? -49.896 -29.476 82.895 1.00 42.56 70 PRO A CA 1
ATOM 548 C C . PRO A 1 70 ? -48.402 -29.390 82.481 1.00 42.56 70 PRO A C 1
ATOM 550 O O . PRO A 1 70 ? -47.543 -30.113 82.972 1.00 42.56 70 PRO A O 1
ATOM 553 N N . THR A 1 71 ? -48.096 -28.321 81.733 1.00 36.34 71 THR A N 1
ATOM 554 C CA . THR A 1 71 ? -46.800 -27.599 81.608 1.00 36.34 71 THR A CA 1
ATOM 555 C C . THR A 1 71 ? -45.656 -28.157 80.732 1.00 36.34 71 THR A C 1
ATOM 557 O O . THR A 1 71 ? -45.227 -29.294 80.856 1.00 36.34 71 THR A O 1
ATOM 560 N N . LEU A 1 72 ? -45.063 -27.213 79.973 1.00 37.81 72 LEU A N 1
ATOM 561 C CA . LEU A 1 72 ? -43.706 -27.153 79.387 1.00 37.81 72 LEU A CA 1
ATOM 562 C C . LEU A 1 72 ? -43.456 -27.775 77.997 1.00 37.81 72 LEU A C 1
ATOM 564 O O . LEU A 1 72 ? -43.117 -28.940 77.846 1.00 37.81 72 LEU A O 1
ATOM 568 N N . SER A 1 73 ? -43.431 -26.921 76.968 1.00 39.31 73 SER A N 1
ATOM 569 C CA . SER A 1 73 ? -42.216 -26.703 76.154 1.00 39.31 73 SER A CA 1
ATOM 570 C C . SER A 1 73 ? -42.434 -25.578 75.136 1.00 39.31 73 SER A C 1
ATOM 572 O O . SER A 1 73 ? -43.409 -25.549 74.385 1.00 39.31 73 SER A O 1
ATOM 574 N N . GLY A 1 74 ? -41.520 -24.605 75.160 1.00 53.34 74 GLY A N 1
ATOM 575 C CA . GLY A 1 74 ? -41.540 -23.424 74.309 1.00 53.34 74 GLY A CA 1
ATOM 576 C C . GLY A 1 74 ? -41.478 -23.770 72.825 1.00 53.34 74 GLY A C 1
ATOM 577 O O . GLY A 1 74 ? -40.598 -24.500 72.371 1.00 53.34 74 GLY A O 1
ATOM 578 N N . ARG A 1 75 ? -42.394 -23.184 72.055 1.00 51.59 75 ARG A N 1
ATOM 579 C CA . ARG A 1 75 ? -42.264 -23.074 70.602 1.00 51.59 75 ARG A CA 1
ATOM 580 C C . ARG A 1 75 ? -41.882 -21.630 70.267 1.00 51.59 75 ARG A C 1
ATOM 582 O O . ARG A 1 75 ? -42.511 -20.718 70.806 1.00 51.59 75 ARG A O 1
ATOM 589 N N . PRO A 1 76 ? -40.868 -21.394 69.415 1.00 57.28 76 PRO A N 1
ATOM 590 C CA . PRO A 1 76 ? -40.519 -20.048 68.983 1.00 57.28 76 PRO A CA 1
ATOM 591 C C . PRO A 1 76 ? -41.695 -19.419 68.235 1.00 57.28 76 PRO A C 1
ATOM 593 O O . PRO A 1 76 ? -42.441 -20.101 67.526 1.00 57.28 76 PRO A O 1
ATOM 596 N N . ILE A 1 77 ? -41.864 -18.112 68.421 1.00 63.31 77 ILE A N 1
ATOM 597 C CA . ILE A 1 77 ? -42.973 -17.363 67.841 1.00 63.31 77 ILE A CA 1
ATOM 598 C C . ILE A 1 77 ? -42.969 -17.512 66.314 1.00 63.31 77 ILE A C 1
ATOM 600 O O . ILE A 1 77 ? -41.946 -17.347 65.647 1.00 63.31 77 ILE A O 1
ATOM 604 N N . GLY A 1 78 ? -44.116 -17.898 65.757 1.00 56.25 78 GLY A N 1
ATOM 605 C CA . GLY A 1 78 ? -44.243 -18.169 64.331 1.00 56.25 78 GLY A CA 1
ATOM 606 C C . GLY A 1 78 ? -44.044 -16.900 63.502 1.00 56.25 78 GLY A C 1
ATOM 607 O O . GLY A 1 78 ? -44.542 -15.830 63.849 1.00 56.25 78 GLY A O 1
ATOM 608 N N . GLN A 1 79 ? -43.381 -17.038 62.352 1.00 57.41 79 GLN A N 1
ATOM 609 C CA . GLN A 1 79 ? -43.068 -15.960 61.396 1.00 57.41 79 GLN A CA 1
ATOM 610 C C . GLN A 1 79 ? -44.264 -15.069 60.997 1.00 57.41 79 GLN A C 1
ATOM 612 O O . GLN A 1 79 ? -44.073 -13.968 60.483 1.00 57.41 79 GLN A O 1
ATOM 617 N N . LYS A 1 80 ? -45.502 -15.525 61.219 1.00 59.41 80 LYS A N 1
ATOM 618 C CA . LYS A 1 80 ? -46.722 -14.776 60.897 1.00 59.41 80 LYS A CA 1
ATOM 619 C C . LYS A 1 80 ? -47.022 -13.641 61.886 1.00 59.41 80 LYS A C 1
ATOM 621 O O . LYS A 1 80 ? -47.570 -12.632 61.455 1.00 59.41 80 LYS A O 1
ATOM 626 N N . GLU A 1 81 ? -46.597 -13.741 63.147 1.00 53.31 81 GLU A N 1
ATOM 627 C CA . GLU A 1 81 ? -46.811 -12.673 64.140 1.00 53.31 81 GLU A CA 1
ATOM 628 C C . GLU A 1 81 ? -45.751 -11.562 64.014 1.00 53.31 81 GLU A C 1
ATOM 630 O O . GLU A 1 81 ? -46.077 -10.376 64.072 1.00 53.31 81 GLU A O 1
ATOM 635 N N . ALA A 1 82 ? -44.495 -11.927 63.715 1.00 55.06 82 ALA A N 1
ATOM 636 C CA . ALA A 1 82 ? -43.420 -10.970 63.419 1.00 55.06 82 ALA A CA 1
ATOM 637 C C . ALA A 1 82 ? -43.768 -10.071 62.215 1.00 55.06 82 ALA A C 1
ATOM 639 O O . ALA A 1 82 ? -43.571 -8.858 62.259 1.00 55.06 82 ALA A O 1
ATOM 640 N N . LYS A 1 83 ? -44.404 -10.646 61.184 1.00 57.41 83 LYS A N 1
ATOM 641 C CA . LYS A 1 83 ? -44.908 -9.895 60.023 1.00 57.41 83 LYS A CA 1
ATOM 642 C C . LYS A 1 83 ? -46.060 -8.940 60.349 1.00 57.41 83 LYS A C 1
ATOM 644 O O . LYS A 1 83 ? -46.265 -7.975 59.617 1.00 57.41 83 LYS A O 1
ATOM 649 N N . ARG A 1 84 ? -46.829 -9.183 61.418 1.00 56.19 84 ARG A N 1
ATOM 650 C CA . ARG A 1 84 ? -47.938 -8.297 61.807 1.00 56.19 84 ARG A CA 1
ATOM 651 C C . ARG A 1 84 ? -47.452 -7.090 62.614 1.00 56.19 84 ARG A C 1
ATOM 653 O O . ARG A 1 84 ? -48.001 -6.009 62.438 1.00 56.19 84 ARG A O 1
ATOM 660 N N . LYS A 1 85 ? -46.379 -7.241 63.402 1.00 55.84 85 LYS A N 1
ATOM 661 C CA . LYS A 1 85 ? -45.717 -6.135 64.126 1.00 55.84 85 LYS A CA 1
ATOM 662 C C . LYS A 1 85 ? -44.899 -5.205 63.225 1.00 55.84 85 LYS A C 1
ATOM 664 O O . LYS A 1 85 ? -44.758 -4.030 63.541 1.00 55.84 85 LYS A O 1
ATOM 669 N N . GLU A 1 86 ? -44.411 -5.690 62.085 1.00 49.28 86 GLU A N 1
ATOM 670 C CA . GLU A 1 86 ? -43.724 -4.848 61.093 1.00 49.28 86 GLU A CA 1
ATOM 671 C C . GLU A 1 86 ? -44.687 -3.884 60.373 1.00 49.28 86 GLU A C 1
ATOM 673 O O . GLU A 1 86 ? -44.305 -2.780 59.994 1.00 49.28 86 GLU A O 1
ATOM 678 N N . LYS A 1 87 ? -45.969 -4.254 60.248 1.00 48.53 87 LYS A N 1
ATOM 679 C CA . LYS A 1 87 ? -46.978 -3.439 59.554 1.00 48.53 87 LYS A CA 1
ATOM 680 C C . LYS A 1 87 ? -47.524 -2.267 60.382 1.00 48.53 87 LYS A C 1
ATOM 682 O O . LYS A 1 87 ? -48.112 -1.359 59.807 1.00 48.53 87 LYS A O 1
ATOM 687 N N . GLU A 1 88 ? -47.312 -2.261 61.698 1.00 42.22 88 GLU A N 1
ATOM 688 C CA . GLU A 1 88 ? -47.740 -1.172 62.595 1.00 42.22 88 GLU A CA 1
ATOM 689 C C . GLU A 1 88 ? -46.681 -0.072 62.774 1.00 42.22 88 GLU A C 1
ATOM 691 O O . GLU A 1 88 ? -47.001 0.996 63.285 1.00 42.22 88 GLU A O 1
ATOM 696 N N . LYS A 1 89 ? -45.438 -0.260 62.300 1.00 45.84 89 LYS A N 1
ATOM 697 C CA . LYS A 1 89 ? -44.378 0.764 62.398 1.00 45.84 89 LYS A CA 1
ATOM 698 C C . LYS A 1 89 ? -44.281 1.693 61.176 1.00 45.84 89 LYS A C 1
ATOM 700 O O . LYS A 1 89 ? -43.242 2.303 60.948 1.00 45.84 89 LYS A O 1
ATOM 705 N N . LEU A 1 90 ? -45.352 1.794 60.385 1.00 41.16 90 LEU A N 1
ATOM 706 C CA . LEU A 1 90 ? -45.404 2.563 59.129 1.00 41.16 90 LEU A CA 1
ATOM 707 C C . LEU A 1 90 ? -46.263 3.839 59.233 1.00 41.16 90 LEU A C 1
ATOM 709 O O . LEU A 1 90 ? -46.681 4.378 58.217 1.00 41.16 90 LEU A O 1
ATOM 713 N N . VAL A 1 91 ? -46.542 4.337 60.442 1.00 48.72 91 VAL A N 1
ATOM 714 C CA . VAL A 1 91 ? -47.267 5.616 60.627 1.00 48.72 91 VAL A CA 1
ATOM 715 C C . VAL A 1 91 ? -46.403 6.714 61.261 1.00 48.72 91 VAL A C 1
ATOM 717 O O . VAL A 1 91 ? -46.829 7.858 61.348 1.00 48.72 91 VAL A O 1
ATOM 720 N N . GLU A 1 92 ? -45.137 6.444 61.578 1.00 45.78 92 GLU A N 1
ATOM 721 C CA . GLU A 1 92 ? -44.223 7.491 62.045 1.00 45.78 92 GLU A CA 1
ATOM 722 C C . GLU A 1 92 ? -42.851 7.357 61.382 1.00 45.78 92 GLU A C 1
ATOM 724 O O . GLU A 1 92 ? -41.872 6.890 61.957 1.00 45.78 92 GLU A O 1
ATOM 729 N N . MET A 1 93 ? -42.785 7.748 60.112 1.00 43.94 93 MET A N 1
ATOM 730 C CA . MET A 1 93 ? -41.542 8.258 59.549 1.00 43.94 93 MET A CA 1
ATOM 731 C C . MET A 1 93 ? -41.894 9.444 58.666 1.00 43.94 93 MET A C 1
ATOM 733 O O . MET A 1 93 ? -42.512 9.319 57.608 1.00 43.94 93 MET A O 1
ATOM 737 N N . SER A 1 94 ? -41.552 10.606 59.193 1.00 43.41 94 SER A N 1
ATOM 738 C CA . SER A 1 94 ? -41.738 11.917 58.614 1.00 43.41 94 SER A CA 1
ATOM 739 C C . SER A 1 94 ? -41.304 11.991 57.146 1.00 43.41 94 SER A C 1
ATOM 741 O O . SER A 1 94 ? -40.274 11.485 56.703 1.00 43.41 94 SER A O 1
ATOM 743 N N . TYR A 1 95 ? -42.155 12.682 56.401 1.00 51.78 95 TYR A N 1
ATOM 744 C CA . TYR A 1 95 ? -41.979 13.210 55.061 1.00 51.78 95 TYR A CA 1
ATOM 745 C C . TYR A 1 95 ? -40.554 13.738 54.797 1.00 51.78 95 TYR A C 1
ATOM 747 O O . TYR A 1 95 ? -40.186 14.812 55.264 1.00 51.78 95 TYR A O 1
ATOM 755 N N . THR A 1 96 ? -39.771 13.031 53.974 1.00 48.09 96 THR A N 1
ATOM 756 C CA . THR A 1 96 ? -38.643 13.624 53.226 1.00 48.09 96 THR A CA 1
ATOM 757 C C . THR A 1 96 ? -38.652 13.144 51.766 1.00 48.09 96 THR A C 1
ATOM 759 O O . THR A 1 96 ? -37.990 12.172 51.407 1.00 48.09 96 THR A O 1
ATOM 762 N N . PRO A 1 97 ? -39.393 13.818 50.865 1.00 48.38 97 PRO A N 1
ATOM 763 C CA . PRO A 1 97 ? -39.474 13.407 49.461 1.00 48.38 97 PRO A CA 1
ATOM 764 C C . PRO A 1 97 ? -38.246 13.778 48.611 1.00 48.38 97 PRO A C 1
ATOM 766 O O . PRO A 1 97 ? -38.177 13.381 47.452 1.00 48.38 97 PRO A O 1
ATOM 769 N N . ASN A 1 98 ? -37.283 14.552 49.126 1.00 50.28 98 ASN A N 1
ATOM 770 C CA . ASN A 1 98 ? -36.359 15.304 48.260 1.00 50.28 98 ASN A CA 1
ATOM 771 C C . ASN A 1 98 ? -34.933 14.722 48.128 1.00 50.28 98 ASN A C 1
ATOM 773 O O . ASN A 1 98 ? -34.187 15.111 47.239 1.00 50.28 98 ASN A O 1
ATOM 777 N N . VAL A 1 99 ? -34.522 13.749 48.947 1.00 50.06 99 VAL A N 1
ATOM 778 C CA . VAL A 1 99 ? -33.098 13.336 48.976 1.00 50.06 99 VAL A CA 1
ATOM 779 C C . VAL A 1 99 ? -32.744 12.239 47.953 1.00 50.06 99 VAL A C 1
ATOM 781 O O . VAL A 1 99 ? -31.597 12.126 47.538 1.00 50.06 99 VAL A O 1
ATOM 784 N N . LYS A 1 100 ? -33.721 11.444 47.486 1.00 53.28 100 LYS A N 1
ATOM 785 C CA . LYS A 1 100 ? -33.480 10.309 46.563 1.00 53.28 100 LYS A CA 1
ATOM 786 C C . LYS A 1 100 ? -33.573 10.667 45.072 1.00 53.28 100 LYS A C 1
ATOM 788 O O . LYS A 1 100 ? -32.983 9.980 44.244 1.00 53.28 100 LYS A O 1
ATOM 793 N N . TYR A 1 101 ? -34.285 11.741 44.721 1.00 53.84 101 TYR A N 1
ATOM 794 C CA . TYR A 1 101 ? -34.479 12.160 43.324 1.00 53.84 101 TYR A CA 1
ATOM 795 C C . TYR A 1 101 ? -33.273 12.901 42.731 1.00 53.84 101 TYR A C 1
ATOM 797 O O . TYR A 1 101 ? -33.062 12.823 41.522 1.00 53.84 101 TYR A O 1
ATOM 805 N N . GLY A 1 102 ? -32.482 13.601 43.553 1.00 61.47 102 GLY A N 1
ATOM 806 C CA . GLY A 1 102 ? -31.237 14.243 43.110 1.00 61.47 102 GLY A CA 1
ATOM 807 C C . GLY A 1 102 ? -30.198 13.213 42.660 1.00 61.47 102 GLY A C 1
ATOM 808 O O . GLY A 1 102 ? -29.733 13.261 41.528 1.00 61.47 102 GLY A O 1
ATOM 809 N N . SER A 1 103 ? -29.967 12.188 43.487 1.00 68.94 103 SER A N 1
ATOM 810 C CA . SER A 1 103 ? -28.979 11.131 43.224 1.00 68.94 103 SER A CA 1
ATOM 811 C C . SER A 1 103 ? -29.236 10.343 41.928 1.00 68.94 103 SER A C 1
ATOM 813 O O . SER A 1 103 ? -28.287 10.044 41.211 1.00 68.94 103 SER A O 1
ATOM 815 N N . LEU A 1 104 ? -30.496 10.053 41.576 1.00 75.94 104 LEU A N 1
ATOM 816 C CA . LEU A 1 104 ? -30.834 9.382 40.308 1.00 75.94 104 LEU A CA 1
ATOM 817 C C . LEU A 1 104 ? -30.599 10.271 39.077 1.00 75.94 104 LEU A C 1
ATOM 819 O O . LEU A 1 104 ? -30.231 9.771 38.014 1.00 75.94 104 LEU A O 1
ATOM 823 N N . LYS A 1 105 ? -30.817 11.587 39.201 1.00 83.44 105 LYS A N 1
ATOM 824 C CA . LYS A 1 105 ? -30.533 12.546 38.122 1.00 83.44 105 LYS A CA 1
ATOM 825 C C . LYS A 1 105 ? -29.031 12.691 37.901 1.00 83.44 105 LYS A C 1
ATOM 827 O O . LYS A 1 105 ? -2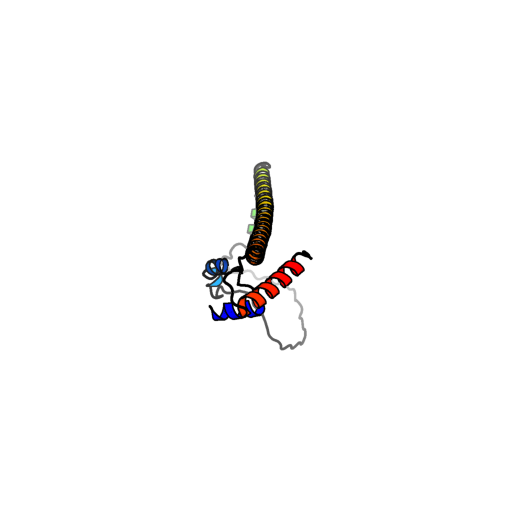8.601 12.758 36.752 1.00 83.44 105 LYS A O 1
ATOM 832 N N . ASP A 1 106 ? -28.257 12.703 38.981 1.00 89.06 106 ASP A N 1
ATOM 833 C CA . ASP A 1 106 ? -26.798 12.781 38.925 1.00 89.06 106 ASP A CA 1
ATOM 834 C C . ASP A 1 106 ? -26.193 11.519 38.293 1.00 89.06 106 ASP A C 1
ATOM 836 O O . ASP A 1 106 ? -25.325 11.624 37.425 1.00 89.06 106 ASP A O 1
ATOM 840 N N . ASP A 1 107 ? -26.716 10.339 38.636 1.00 88.75 107 ASP A N 1
ATOM 841 C CA . ASP A 1 107 ? -26.289 9.063 38.049 1.00 88.75 107 ASP A CA 1
ATOM 842 C C . ASP A 1 107 ? -26.626 8.974 36.549 1.00 88.75 107 ASP A C 1
ATOM 844 O O . ASP A 1 107 ? -25.778 8.643 35.717 1.00 88.75 107 ASP A O 1
ATOM 848 N N . LEU A 1 108 ? -27.840 9.383 36.159 1.00 92.31 108 LEU A N 1
ATOM 849 C CA . LEU A 1 108 ? -28.226 9.458 34.748 1.00 92.31 108 LEU A CA 1
ATOM 850 C C . LEU A 1 108 ? -27.351 10.453 33.972 1.00 92.31 108 LEU A C 1
ATOM 852 O O . LEU A 1 108 ? -26.940 10.166 32.848 1.00 92.31 108 LEU A O 1
ATOM 856 N N . LYS A 1 109 ? -27.031 11.606 34.568 1.00 93.69 109 LYS A N 1
ATOM 857 C CA . LYS A 1 109 ? -26.151 12.611 33.964 1.00 93.69 109 LYS A CA 1
ATOM 858 C C . LYS A 1 109 ? -24.735 12.071 33.770 1.00 93.69 109 LYS A C 1
ATOM 860 O O . LYS A 1 109 ? -24.169 12.247 32.693 1.00 93.69 109 LYS A O 1
ATOM 865 N N . MET A 1 110 ? -24.185 11.371 34.762 1.00 93.25 110 MET A N 1
ATOM 866 C CA . MET A 1 110 ? -22.889 10.696 34.639 1.00 93.25 110 MET A CA 1
ATOM 867 C C . MET A 1 110 ? -22.903 9.651 33.526 1.00 93.25 110 MET A C 1
ATOM 869 O O . MET A 1 110 ? -22.001 9.633 32.690 1.00 93.25 110 MET A O 1
ATOM 873 N N . LYS A 1 111 ? -23.957 8.835 33.451 1.00 93.50 111 LYS A N 1
ATOM 874 C CA . LYS A 1 111 ? -24.112 7.827 32.399 1.00 93.50 111 LYS A CA 1
ATOM 875 C C . LYS A 1 111 ? -24.206 8.444 31.001 1.00 93.50 111 LYS A C 1
ATOM 877 O O . LYS A 1 111 ? -23.590 7.928 30.072 1.00 93.50 111 LYS A O 1
ATOM 882 N N . ILE A 1 112 ? -24.936 9.550 30.847 1.00 95.50 112 ILE A N 1
ATOM 883 C CA . ILE A 1 112 ? -25.025 10.293 29.580 1.00 95.50 112 ILE A CA 1
ATOM 884 C C . ILE A 1 112 ? -23.655 10.852 29.187 1.00 95.50 112 ILE A C 1
ATOM 886 O O . ILE A 1 112 ? -23.233 10.674 28.047 1.00 95.50 112 ILE A O 1
ATOM 890 N N . ASN A 1 113 ? -22.936 11.472 30.127 1.00 95.62 113 ASN A N 1
ATOM 891 C CA . ASN A 1 113 ? -21.598 12.009 29.874 1.00 95.62 113 ASN A CA 1
ATOM 892 C C . ASN A 1 113 ? -20.614 10.908 29.463 1.00 95.62 113 ASN A C 1
ATOM 894 O O . ASN A 1 113 ? -19.881 11.065 28.490 1.00 95.62 113 ASN A O 1
ATOM 898 N N . LEU A 1 114 ? -20.638 9.773 30.161 1.00 95.56 114 LEU A N 1
ATOM 899 C CA . LEU A 1 114 ? -19.793 8.623 29.862 1.00 95.56 114 LEU A CA 1
ATOM 900 C C . LEU A 1 114 ? -20.089 8.059 28.465 1.00 95.56 114 LEU A C 1
ATOM 902 O O . LEU A 1 114 ? -19.173 7.811 27.686 1.00 95.56 114 LEU A O 1
ATOM 906 N N . MET A 1 115 ? -21.370 7.915 28.119 1.00 94.38 115 MET A N 1
ATOM 907 C CA . MET A 1 115 ? -21.783 7.443 26.797 1.00 94.38 115 MET A CA 1
ATOM 908 C C . MET A 1 115 ? -21.398 8.429 25.686 1.00 94.38 115 MET A C 1
ATOM 910 O O . MET A 1 115 ? -20.950 8.007 24.622 1.00 94.38 115 MET A O 1
ATOM 914 N N . SER A 1 116 ? -21.496 9.735 25.946 1.00 95.81 116 SER A N 1
ATOM 915 C CA . SER A 1 116 ? -21.022 10.771 25.024 1.00 95.81 116 SER A CA 1
ATOM 916 C C . SER A 1 116 ? -19.504 10.726 24.829 1.00 95.81 116 SER A C 1
ATOM 918 O O . SER A 1 116 ? -19.037 10.938 23.713 1.00 95.81 116 SER A O 1
ATOM 920 N N . MET A 1 117 ? -18.734 10.449 25.884 1.00 95.94 117 MET A N 1
ATOM 921 C CA . MET A 1 117 ? -17.275 10.339 25.808 1.00 95.94 117 MET A CA 1
ATOM 922 C C . MET A 1 117 ? -16.861 9.142 24.946 1.00 95.94 117 MET A C 1
ATOM 924 O O . MET A 1 117 ? -16.095 9.303 24.002 1.00 95.94 117 MET A O 1
ATOM 928 N N . PHE A 1 118 ? -17.462 7.970 25.173 1.00 96.38 118 PHE A N 1
ATOM 929 C CA . PHE A 1 118 ? -17.200 6.787 24.349 1.00 96.38 118 PHE A CA 1
ATOM 930 C C . PHE A 1 118 ? -17.578 6.985 22.878 1.00 96.38 118 PHE A C 1
ATOM 932 O O . PHE A 1 118 ? -16.847 6.541 21.995 1.00 96.38 118 PHE A O 1
ATOM 939 N N . ALA A 1 119 ? -18.692 7.667 22.598 1.00 95.56 119 ALA A N 1
ATOM 940 C CA . ALA A 1 119 ? -19.083 7.978 21.226 1.00 95.56 119 ALA A CA 1
ATOM 941 C C . ALA A 1 119 ? -18.049 8.878 20.523 1.00 95.56 119 ALA A C 1
ATOM 943 O O . ALA A 1 119 ? -17.724 8.651 19.357 1.00 95.56 119 ALA A O 1
ATOM 944 N N . GLN A 1 120 ? -17.500 9.869 21.234 1.00 95.31 120 GLN A N 1
ATOM 945 C CA . GLN A 1 120 ? -16.442 10.738 20.711 1.00 95.31 120 GLN A CA 1
ATOM 946 C C . GLN A 1 120 ? -15.128 9.984 20.487 1.00 95.31 120 GLN A C 1
ATOM 948 O O . GLN A 1 120 ? -14.505 10.154 19.438 1.00 95.31 120 GLN A O 1
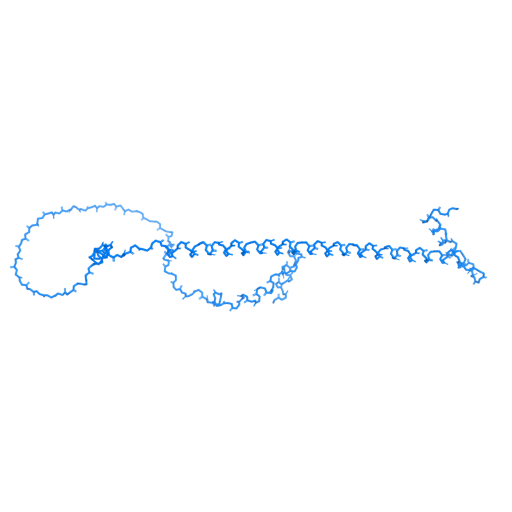ATOM 953 N N . ASP A 1 121 ? -14.719 9.140 21.434 1.00 95.62 121 ASP A N 1
ATOM 954 C CA . ASP A 1 121 ? -13.489 8.351 21.323 1.00 95.62 121 ASP A CA 1
ATOM 955 C C . ASP A 1 121 ? -13.565 7.346 20.172 1.00 95.62 121 ASP A C 1
ATOM 957 O O . ASP A 1 121 ? -12.613 7.214 19.401 1.00 95.62 121 ASP A O 1
ATOM 961 N N . TYR A 1 122 ? -14.720 6.700 19.989 1.00 92.38 122 TYR A N 1
ATOM 962 C CA . TYR A 1 122 ? -14.950 5.808 18.858 1.00 92.38 122 TYR A CA 1
ATOM 963 C C . TYR A 1 122 ? -14.838 6.558 17.525 1.00 92.38 122 TYR A C 1
ATOM 965 O O . TYR A 1 122 ? -14.050 6.167 16.663 1.00 92.38 122 TYR A O 1
ATOM 973 N N . ALA A 1 123 ? -15.535 7.692 17.387 1.00 95.12 123 ALA A N 1
ATOM 974 C CA . ALA A 1 123 ? -15.464 8.525 16.186 1.00 95.12 123 ALA A CA 1
ATOM 975 C C . ALA A 1 123 ? -14.032 9.010 15.894 1.00 95.12 123 ALA A C 1
ATOM 977 O O . ALA A 1 123 ? -13.603 9.020 14.739 1.00 95.12 123 ALA A O 1
ATOM 978 N N . ARG A 1 124 ? -13.265 9.361 16.93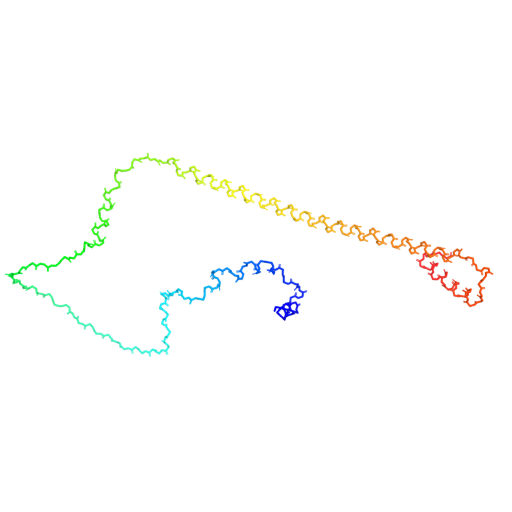5 1.00 94.38 124 ARG A N 1
ATOM 979 C CA . ARG A 1 124 ? -11.848 9.725 16.810 1.00 94.38 124 ARG A CA 1
ATOM 980 C C . ARG A 1 124 ? -11.003 8.548 16.329 1.00 94.38 124 ARG A C 1
ATOM 982 O O . ARG A 1 124 ? -10.219 8.727 15.404 1.00 94.38 124 ARG A O 1
ATOM 989 N N . SER A 1 125 ? -11.160 7.369 16.933 1.00 93.50 125 SER A N 1
ATOM 990 C CA . SER A 1 125 ? -10.374 6.181 16.576 1.00 93.50 125 SER A CA 1
ATOM 991 C C . SER A 1 125 ? -10.616 5.730 15.134 1.00 93.50 125 SER A C 1
ATOM 993 O O . SER A 1 125 ? -9.667 5.410 14.419 1.00 93.50 125 SER A O 1
ATOM 995 N N . GLU A 1 126 ? -11.867 5.783 14.674 1.00 91.44 126 GLU A N 1
ATOM 996 C CA . GLU A 1 126 ? -12.217 5.472 13.288 1.00 91.44 126 GLU A CA 1
ATOM 997 C C . GLU A 1 126 ? -11.639 6.527 12.334 1.00 91.44 126 GLU A C 1
ATOM 999 O O . GLU A 1 126 ? -11.049 6.182 11.310 1.00 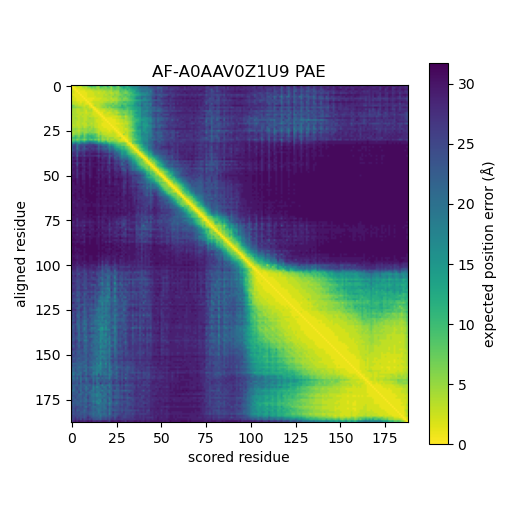91.44 126 GLU A O 1
ATOM 1004 N N . GLY A 1 127 ? -11.711 7.812 12.702 1.00 94.94 127 GLY A N 1
ATOM 1005 C CA . GLY A 1 127 ? -11.096 8.896 11.933 1.00 94.94 127 GLY A CA 1
ATOM 1006 C C . GLY A 1 127 ? -9.574 8.763 11.808 1.00 94.94 127 GLY A C 1
ATOM 1007 O O . GLY A 1 127 ? -9.027 8.905 10.715 1.00 94.94 127 GLY A O 1
ATOM 1008 N N . GLU A 1 128 ? -8.880 8.439 12.900 1.00 96.19 128 GLU A N 1
ATOM 1009 C CA . GLU A 1 128 ? -7.429 8.226 12.897 1.00 96.19 128 GLU A CA 1
ATOM 1010 C C . GLU A 1 128 ? -7.037 7.024 12.032 1.00 96.19 128 GLU A C 1
ATOM 1012 O O . GLU A 1 128 ? -6.103 7.112 11.232 1.00 96.19 128 GLU A O 1
ATOM 1017 N N . LYS A 1 129 ? -7.785 5.919 12.126 1.00 94.50 129 LYS A N 1
ATOM 1018 C CA . LYS A 1 129 ? -7.568 4.728 11.299 1.00 94.50 129 LYS A CA 1
ATOM 1019 C C . LYS A 1 129 ? -7.706 5.043 9.807 1.00 94.50 129 LYS A C 1
ATOM 1021 O O . LYS A 1 129 ? -6.851 4.631 9.021 1.00 94.50 129 LYS A O 1
ATOM 1026 N N . LEU A 1 130 ? -8.736 5.798 9.422 1.00 95.56 130 LE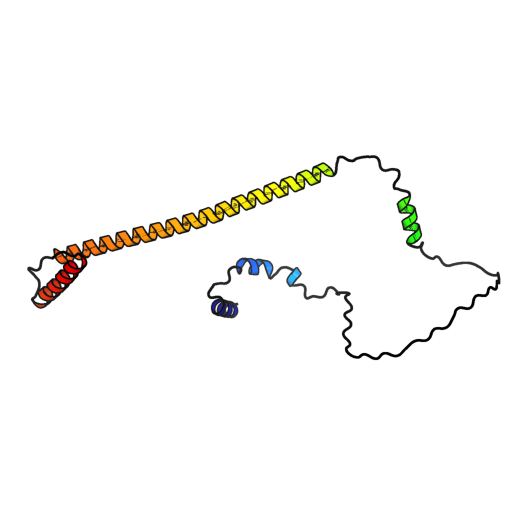U A N 1
ATOM 1027 C CA . LEU A 1 130 ? -8.934 6.233 8.037 1.00 95.56 130 LEU A CA 1
ATOM 1028 C C . LEU A 1 130 ? -7.800 7.144 7.552 1.00 95.56 130 LEU A C 1
ATOM 1030 O O . LEU A 1 130 ? -7.290 6.952 6.448 1.00 95.56 130 LEU A O 1
ATOM 1034 N N . GLU A 1 131 ? -7.354 8.094 8.374 1.00 96.44 131 GLU A N 1
ATOM 1035 C CA . GLU A 1 131 ? -6.250 8.990 8.014 1.00 96.44 131 GLU A CA 1
ATOM 1036 C C . GLU A 1 131 ? -4.915 8.236 7.887 1.00 96.44 131 GLU A C 1
ATOM 1038 O O . GLU A 1 131 ? -4.122 8.521 6.987 1.00 96.44 131 GLU A O 1
ATOM 1043 N N . ILE A 1 132 ? -4.663 7.236 8.739 1.00 97.19 132 ILE A N 1
ATOM 1044 C CA . ILE A 1 132 ? -3.494 6.354 8.622 1.00 97.19 132 ILE A CA 1
ATOM 1045 C C . ILE A 1 132 ? -3.533 5.580 7.300 1.00 97.19 132 ILE A C 1
ATOM 1047 O O . ILE A 1 132 ? -2.521 5.528 6.598 1.00 97.19 132 ILE A O 1
ATOM 1051 N N . GLU A 1 133 ? -4.673 4.988 6.941 1.00 96.06 133 GLU A N 1
ATOM 1052 C CA . GLU A 1 133 ? -4.810 4.262 5.674 1.00 96.06 133 GLU A CA 1
ATOM 1053 C C . GLU A 1 133 ? -4.633 5.187 4.468 1.00 96.06 133 GLU A C 1
ATOM 1055 O O . GLU A 1 133 ? -3.867 4.866 3.556 1.00 96.06 133 GLU A O 1
ATOM 1060 N N . ARG A 1 134 ? -5.217 6.389 4.501 1.00 97.44 134 ARG A N 1
ATOM 1061 C CA . ARG A 1 134 ? -5.006 7.405 3.465 1.00 97.44 134 ARG A CA 1
ATOM 1062 C C . ARG A 1 134 ? -3.526 7.764 3.316 1.00 97.44 134 ARG A C 1
ATOM 1064 O O . ARG A 1 134 ? -2.989 7.700 2.212 1.00 97.44 134 ARG A O 1
ATOM 1071 N N . LYS A 1 135 ? -2.828 8.052 4.420 1.00 97.88 135 LYS A N 1
ATOM 1072 C CA . LYS A 1 135 ? -1.383 8.345 4.402 1.00 97.88 135 LYS A CA 1
ATOM 1073 C C . LYS A 1 135 ? -0.558 7.185 3.848 1.00 97.88 135 LYS A C 1
ATOM 1075 O O . LYS A 1 135 ? 0.410 7.419 3.124 1.00 97.88 135 LYS A O 1
ATOM 1080 N N . LYS A 1 136 ? -0.923 5.935 4.155 1.00 97.12 136 LYS A N 1
ATOM 1081 C CA . LYS A 1 136 ? -0.260 4.751 3.586 1.00 97.12 136 LYS A CA 1
ATOM 1082 C C . LYS A 1 136 ? -0.476 4.652 2.077 1.00 97.12 136 LYS A C 1
ATOM 1084 O O . LYS A 1 136 ? 0.476 4.336 1.364 1.00 97.12 136 LYS A O 1
ATOM 1089 N N . VAL A 1 137 ? -1.693 4.902 1.593 1.00 98.31 137 VAL A N 1
ATOM 1090 C CA . VAL A 1 137 ? -2.002 4.907 0.155 1.00 98.31 137 VAL A CA 1
ATOM 1091 C C . VAL A 1 137 ? -1.212 6.008 -0.552 1.00 98.31 137 VAL A C 1
ATOM 1093 O O . VAL A 1 137 ? -0.487 5.711 -1.501 1.00 98.31 137 VAL A O 1
ATOM 1096 N N . ASP A 1 138 ? -1.233 7.234 -0.030 1.00 97.81 138 ASP A N 1
ATOM 1097 C CA . ASP A 1 138 ? -0.485 8.364 -0.590 1.00 97.81 138 ASP A CA 1
ATOM 1098 C C . ASP A 1 138 ? 1.026 8.085 -0.635 1.00 97.81 138 ASP A C 1
ATOM 1100 O O . ASP A 1 138 ? 1.695 8.363 -1.632 1.00 97.81 138 ASP A O 1
ATOM 1104 N N . ALA A 1 139 ? 1.584 7.488 0.423 1.00 98.06 139 ALA A N 1
ATOM 1105 C CA . ALA A 1 139 ? 2.991 7.101 0.462 1.00 98.06 139 ALA A CA 1
ATOM 1106 C C . ALA A 1 139 ? 3.332 6.021 -0.580 1.00 98.06 139 ALA A C 1
ATOM 1108 O O . ALA A 1 139 ? 4.391 6.090 -1.208 1.00 98.06 139 ALA A O 1
ATOM 1109 N N . LYS A 1 140 ? 2.444 5.041 -0.797 1.00 97.62 140 LYS A N 1
ATOM 1110 C CA . LYS A 1 140 ? 2.618 4.017 -1.840 1.00 97.62 140 LYS A CA 1
ATOM 1111 C C . LYS A 1 140 ? 2.591 4.632 -3.238 1.00 97.62 140 LYS A C 1
ATOM 1113 O O . LYS A 1 140 ? 3.470 4.312 -4.033 1.00 97.62 140 LYS A O 1
ATOM 1118 N N . ILE A 1 141 ? 1.649 5.537 -3.509 1.00 98.12 141 ILE A N 1
ATOM 1119 C CA . ILE A 1 141 ? 1.549 6.244 -4.794 1.00 98.12 141 ILE A CA 1
ATOM 1120 C C . ILE A 1 141 ? 2.823 7.057 -5.049 1.00 98.12 141 ILE A C 1
ATOM 1122 O O . ILE A 1 141 ? 3.448 6.904 -6.095 1.00 98.12 141 ILE A O 1
ATOM 1126 N N . LYS A 1 142 ? 3.274 7.851 -4.068 1.00 98.00 142 LYS A N 1
ATOM 1127 C CA . LYS A 1 142 ? 4.520 8.629 -4.187 1.00 98.00 142 LYS A CA 1
ATOM 1128 C C . LYS A 1 142 ? 5.734 7.738 -4.438 1.00 98.00 142 LYS A C 1
ATOM 1130 O O . LYS A 1 142 ? 6.561 8.052 -5.287 1.00 98.00 142 LYS A O 1
ATOM 1135 N N . LYS A 1 143 ? 5.842 6.611 -3.730 1.00 97.25 143 LYS A N 1
ATOM 1136 C CA . LYS A 1 143 ? 6.943 5.661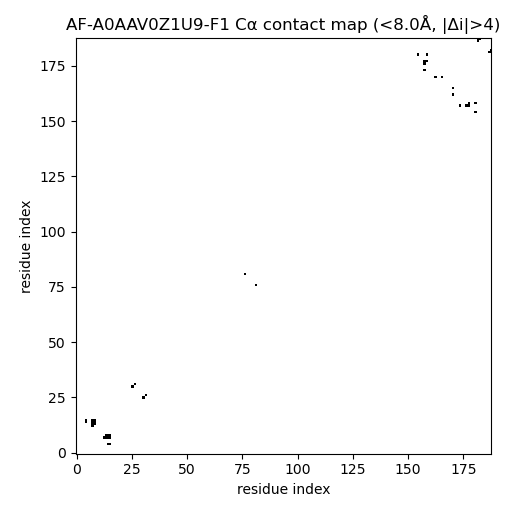 -3.923 1.00 97.25 143 LYS A CA 1
ATOM 1137 C C . LYS A 1 143 ? 6.917 5.027 -5.318 1.00 97.25 143 LYS A C 1
ATOM 1139 O O . LYS A 1 143 ? 7.981 4.854 -5.905 1.00 97.25 143 LYS A O 1
ATOM 1144 N N . ALA A 1 144 ? 5.736 4.691 -5.836 1.00 97.81 144 ALA A N 1
ATOM 1145 C CA . ALA A 1 144 ? 5.579 4.153 -7.184 1.00 97.81 144 ALA A CA 1
ATOM 1146 C C . ALA A 1 144 ? 5.975 5.184 -8.251 1.00 97.81 144 ALA A C 1
ATOM 1148 O O . ALA A 1 144 ? 6.772 4.857 -9.123 1.00 97.81 144 ALA A O 1
ATOM 1149 N N . ALA A 1 145 ? 5.526 6.436 -8.113 1.00 98.00 145 ALA A N 1
ATOM 1150 C CA . ALA A 1 145 ? 5.892 7.521 -9.023 1.00 98.00 145 ALA A CA 1
ATOM 1151 C C . ALA A 1 145 ? 7.412 7.766 -9.057 1.00 98.00 145 ALA A C 1
ATOM 1153 O O . ALA A 1 145 ? 8.005 7.835 -10.128 1.00 98.00 145 ALA A O 1
ATOM 1154 N N . ILE A 1 146 ? 8.070 7.804 -7.890 1.00 97.94 146 ILE A N 1
ATOM 1155 C CA . ILE A 1 146 ? 9.536 7.946 -7.806 1.00 97.94 146 ILE A CA 1
ATOM 1156 C C . ILE A 1 146 ? 10.250 6.754 -8.465 1.00 97.94 146 ILE A C 1
ATOM 1158 O O . ILE A 1 146 ? 11.277 6.921 -9.123 1.00 97.94 146 ILE A O 1
ATOM 1162 N N . ALA A 1 147 ? 9.739 5.532 -8.283 1.00 97.50 147 ALA A N 1
ATOM 1163 C CA . ALA A 1 147 ? 10.322 4.344 -8.903 1.00 97.50 147 ALA A CA 1
ATOM 1164 C C . ALA A 1 147 ? 10.178 4.368 -10.433 1.00 97.50 147 ALA A C 1
ATOM 1166 O O . ALA A 1 147 ? 11.126 4.025 -11.136 1.00 97.50 147 ALA A O 1
ATOM 1167 N N . GLU A 1 148 ? 9.026 4.804 -10.940 1.00 96.38 14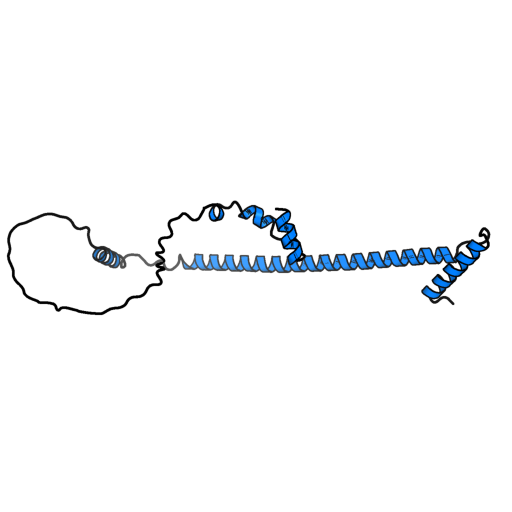8 GLU A N 1
ATOM 1168 C CA . GLU A 1 148 ? 8.768 4.964 -12.370 1.00 96.38 148 GLU A CA 1
ATOM 1169 C C . GLU A 1 148 ? 9.670 6.034 -12.995 1.00 96.38 148 GLU A C 1
ATOM 1171 O O . GLU A 1 148 ? 10.297 5.787 -14.025 1.00 96.38 148 GLU A O 1
ATOM 1176 N N . GLU A 1 149 ? 9.820 7.186 -12.340 1.00 96.31 149 GLU A N 1
ATOM 1177 C CA . GLU A 1 149 ? 10.729 8.245 -12.781 1.00 96.31 149 GLU A CA 1
ATOM 1178 C C . GLU A 1 149 ? 12.182 7.754 -12.822 1.00 96.31 149 GLU A C 1
ATOM 1180 O O . GLU A 1 149 ? 12.897 7.987 -13.796 1.00 96.31 149 GLU A O 1
ATOM 1185 N N . ARG A 1 150 ? 12.611 6.987 -11.812 1.00 96.69 150 ARG A N 1
ATOM 1186 C CA . ARG A 1 150 ? 13.946 6.376 -11.793 1.00 96.69 150 ARG A CA 1
ATOM 1187 C C . ARG A 1 150 ? 14.155 5.395 -12.948 1.00 96.69 150 ARG A C 1
ATOM 1189 O O . ARG A 1 150 ? 15.237 5.388 -13.533 1.00 96.69 150 ARG A O 1
ATOM 1196 N N . LEU A 1 151 ? 13.153 4.573 -13.267 1.00 96.12 151 LEU A N 1
ATOM 1197 C CA . LEU A 1 151 ? 13.206 3.673 -14.423 1.00 96.12 151 LEU A CA 1
ATOM 1198 C C . LEU A 1 151 ? 13.308 4.471 -15.723 1.00 96.12 151 LEU A C 1
ATOM 1200 O O . LEU A 1 151 ? 14.173 4.183 -16.540 1.00 96.12 151 LEU A O 1
ATOM 1204 N N . LYS A 1 152 ? 12.505 5.529 -15.872 1.00 95.31 152 LYS A N 1
ATOM 1205 C CA . LYS A 1 152 ? 12.561 6.416 -17.038 1.00 95.31 152 LYS A CA 1
ATOM 1206 C C . LYS A 1 152 ? 13.933 7.073 -17.198 1.00 95.31 152 LYS A C 1
ATOM 1208 O O . LYS A 1 152 ? 14.462 7.118 -18.302 1.00 95.31 152 LYS A O 1
ATOM 1213 N N . MET A 1 153 ? 14.539 7.537 -16.107 1.00 96.12 153 MET A N 1
ATOM 1214 C CA . MET A 1 153 ? 15.896 8.091 -16.136 1.00 96.12 153 MET A CA 1
ATOM 1215 C C . MET A 1 153 ? 16.942 7.050 -16.546 1.00 96.12 153 MET A C 1
ATOM 1217 O O . MET A 1 153 ? 17.864 7.376 -17.291 1.00 96.12 153 MET A O 1
ATOM 1221 N N . ASN A 1 154 ? 16.807 5.802 -16.091 1.00 96.25 154 ASN A N 1
ATOM 1222 C CA . ASN A 1 154 ? 17.707 4.726 -16.497 1.00 96.25 154 ASN A CA 1
ATOM 1223 C C . AS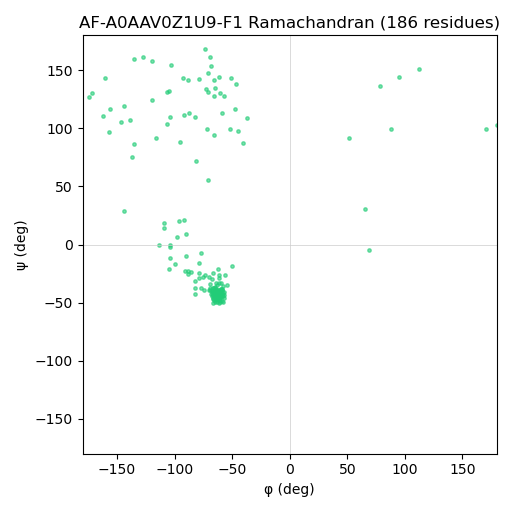N A 1 154 ? 17.558 4.385 -17.988 1.00 96.25 154 ASN A C 1
ATOM 1225 O O . ASN A 1 154 ? 18.564 4.267 -18.681 1.00 96.25 154 ASN A O 1
ATOM 1229 N N . ASP A 1 155 ? 16.327 4.313 -18.489 1.00 96.31 155 ASP A N 1
ATOM 1230 C CA . ASP A 1 155 ? 16.041 4.063 -19.904 1.00 96.31 155 ASP A CA 1
ATOM 1231 C C . ASP A 1 155 ? 16.628 5.166 -20.802 1.00 96.31 155 ASP A C 1
ATOM 1233 O O . ASP A 1 155 ? 17.278 4.883 -21.810 1.00 96.31 155 ASP A O 1
ATOM 1237 N N . LEU A 1 156 ? 16.482 6.435 -20.404 1.00 94.25 156 LEU A N 1
ATOM 1238 C CA . LEU A 1 156 ? 17.092 7.565 -21.112 1.00 94.25 156 LEU A CA 1
ATOM 1239 C C . LEU A 1 156 ? 18.623 7.487 -21.108 1.00 94.25 156 LEU A C 1
ATOM 1241 O O . LEU A 1 156 ? 19.252 7.759 -22.127 1.00 94.25 156 LEU A O 1
ATOM 1245 N N . GLN A 1 157 ? 19.222 7.070 -19.990 1.00 96.38 157 GLN A N 1
ATOM 1246 C CA . GLN A 1 157 ? 20.666 6.868 -19.899 1.00 96.38 157 GLN A CA 1
ATOM 1247 C C . GLN A 1 157 ? 21.156 5.756 -20.841 1.00 96.38 157 GLN A C 1
ATOM 1249 O O . GLN A 1 157 ? 22.258 5.855 -21.378 1.00 96.38 157 GLN A O 1
ATOM 1254 N N . ILE A 1 158 ? 20.358 4.701 -21.042 1.00 95.94 158 ILE A N 1
ATOM 1255 C CA . ILE A 1 158 ? 20.664 3.626 -21.995 1.00 95.94 158 ILE A CA 1
ATOM 1256 C C . ILE A 1 158 ? 20.613 4.164 -23.428 1.00 95.94 158 ILE A C 1
ATOM 1258 O O . ILE A 1 158 ? 21.557 3.935 -24.184 1.00 95.94 158 ILE A O 1
ATOM 1262 N N . LEU A 1 159 ? 19.565 4.915 -23.782 1.00 95.19 159 LEU A N 1
ATOM 1263 C CA . LEU A 1 159 ? 19.427 5.539 -25.104 1.00 95.19 159 LEU A CA 1
ATOM 1264 C C . LEU A 1 159 ? 20.585 6.491 -25.431 1.00 95.19 159 LEU A C 1
ATOM 1266 O O . LEU A 1 159 ? 21.054 6.513 -26.563 1.00 95.19 159 LEU A O 1
ATOM 1270 N N . SER A 1 160 ? 21.064 7.261 -24.452 1.00 94.06 160 SER A N 1
ATOM 1271 C CA . SER A 1 160 ? 22.127 8.254 -24.649 1.00 94.06 160 SER A CA 1
ATOM 1272 C C . SER A 1 160 ? 23.547 7.712 -24.446 1.00 94.06 160 SER A C 1
ATOM 1274 O O . SER A 1 160 ? 24.488 8.498 -24.328 1.00 94.06 160 SER A O 1
ATOM 1276 N N . LYS A 1 161 ? 23.723 6.396 -24.295 1.00 95.94 161 LYS A N 1
ATOM 1277 C CA . LYS A 1 161 ? 25.032 5.807 -24.001 1.00 95.94 161 LYS A CA 1
ATOM 1278 C C . LYS A 1 161 ? 25.934 5.847 -25.236 1.00 95.94 161 LYS A C 1
ATOM 1280 O O . LYS A 1 161 ? 25.517 5.451 -26.317 1.00 95.94 161 LYS A O 1
ATOM 1285 N N . ASP A 1 162 ? 27.183 6.270 -25.050 1.00 96.06 162 ASP A N 1
ATOM 1286 C CA . ASP A 1 162 ? 28.190 6.232 -26.112 1.00 96.06 162 ASP A CA 1
ATOM 1287 C C . ASP A 1 162 ? 28.518 4.783 -26.508 1.00 96.06 162 ASP A C 1
ATOM 1289 O O . ASP A 1 162 ? 28.826 3.939 -25.657 1.00 96.06 162 ASP A O 1
ATOM 1293 N N . THR A 1 163 ? 28.440 4.511 -27.807 1.00 96.12 163 THR A N 1
ATOM 1294 C CA . THR A 1 163 ? 28.659 3.201 -28.425 1.00 96.12 163 THR A CA 1
ATOM 1295 C C . THR A 1 163 ? 30.017 3.088 -29.117 1.00 96.12 163 THR A C 1
ATOM 1297 O O . THR A 1 163 ? 30.368 2.005 -29.582 1.00 96.12 163 THR A O 1
ATOM 1300 N N . SER A 1 164 ? 30.822 4.158 -29.132 1.00 94.81 164 SER A N 1
ATOM 1301 C CA . SER A 1 164 ? 32.124 4.216 -29.817 1.00 94.81 164 SER A CA 1
ATOM 1302 C C . SER A 1 164 ? 33.121 3.126 -29.389 1.00 94.81 164 SER A C 1
ATOM 1304 O O . SER A 1 164 ? 33.979 2.731 -30.176 1.00 94.81 164 SER A O 1
ATOM 1306 N N . ASN A 1 165 ? 32.989 2.616 -28.160 1.00 95.00 165 ASN A N 1
ATOM 1307 C CA . ASN A 1 165 ? 33.847 1.582 -27.572 1.00 95.00 165 ASN A CA 1
ATOM 1308 C C . ASN A 1 165 ? 33.142 0.216 -27.404 1.00 95.00 165 ASN A C 1
ATOM 1310 O O . ASN A 1 165 ? 33.608 -0.628 -26.639 1.00 95.00 165 ASN A O 1
ATOM 1314 N N . MET A 1 166 ? 31.986 -0.002 -28.039 1.00 95.69 166 MET A N 1
ATOM 1315 C CA . MET A 1 166 ? 31.269 -1.283 -27.966 1.00 95.69 166 MET A CA 1
ATOM 1316 C C . MET A 1 166 ? 31.735 -2.255 -29.055 1.00 95.69 166 MET A C 1
ATOM 1318 O O . MET A 1 166 ? 31.965 -1.862 -30.197 1.00 95.69 166 MET A O 1
ATOM 1322 N N . ASP A 1 167 ? 31.833 -3.544 -28.718 1.00 97.06 167 ASP A N 1
ATOM 1323 C CA . ASP A 1 167 ? 32.020 -4.595 -29.723 1.00 97.06 167 ASP A CA 1
ATOM 1324 C C . ASP A 1 167 ? 30.724 -4.859 -30.522 1.00 97.06 167 ASP A C 1
ATOM 1326 O O . ASP A 1 167 ? 29.637 -4.420 -30.147 1.00 97.06 167 ASP A O 1
ATOM 1330 N N . ALA A 1 168 ? 30.811 -5.607 -31.627 1.00 95.81 168 ALA A N 1
ATOM 1331 C CA . ALA A 1 168 ? 29.662 -5.853 -32.505 1.00 95.81 168 ALA A CA 1
ATOM 1332 C C . ALA A 1 168 ? 28.475 -6.557 -31.812 1.00 95.81 168 ALA A C 1
ATOM 1334 O O . ALA A 1 168 ? 27.321 -6.294 -32.146 1.00 95.81 168 ALA A O 1
ATOM 1335 N N . ARG A 1 169 ? 28.735 -7.440 -30.837 1.00 96.06 169 ARG A N 1
ATOM 1336 C CA . ARG A 1 169 ? 27.672 -8.130 -30.086 1.00 96.06 169 ARG A CA 1
ATOM 1337 C C . ARG A 1 169 ? 27.013 -7.189 -29.084 1.00 96.06 169 ARG A C 1
ATOM 1339 O O . ARG A 1 169 ? 25.798 -7.225 -28.912 1.00 96.06 169 ARG A O 1
ATOM 1346 N N . GLN A 1 170 ? 27.807 -6.342 -28.439 1.00 95.50 170 GLN A N 1
ATOM 1347 C CA . GLN A 1 170 ? 27.326 -5.312 -27.524 1.00 95.50 170 GLN A CA 1
ATOM 1348 C C . GLN A 1 170 ? 26.499 -4.255 -28.254 1.00 95.50 170 GLN A C 1
ATOM 1350 O O . GLN A 1 170 ? 25.452 -3.868 -27.742 1.00 95.50 170 GLN A O 1
ATOM 1355 N N . LEU A 1 171 ? 26.929 -3.842 -29.450 1.00 96.56 171 LEU A N 1
ATOM 1356 C CA . LEU A 1 171 ? 26.204 -2.891 -30.289 1.00 96.56 171 LEU A CA 1
ATOM 1357 C C . LEU A 1 171 ? 24.815 -3.428 -30.657 1.00 96.56 171 LEU A C 1
ATOM 1359 O O . LEU A 1 171 ? 23.819 -2.746 -30.449 1.00 96.56 171 LEU A O 1
ATOM 1363 N N . GLN A 1 172 ? 24.741 -4.685 -31.107 1.00 96.38 172 GLN A N 1
ATOM 1364 C CA . GLN A 1 172 ? 23.472 -5.338 -31.433 1.00 96.38 172 GLN A CA 1
ATOM 1365 C C . GLN A 1 172 ? 22.545 -5.439 -30.209 1.00 96.38 172 GLN A C 1
ATOM 1367 O O . GLN A 1 172 ? 21.348 -5.186 -30.305 1.00 96.38 172 GLN A O 1
ATOM 1372 N N . ALA A 1 173 ? 23.084 -5.799 -29.040 1.00 96.31 173 ALA A N 1
ATOM 1373 C CA . ALA A 1 173 ? 22.297 -5.865 -27.809 1.00 96.31 173 ALA A CA 1
ATOM 1374 C C . ALA A 1 173 ? 21.803 -4.479 -27.354 1.00 96.31 173 ALA A C 1
ATOM 1376 O O . ALA A 1 173 ? 20.684 -4.356 -26.856 1.00 96.31 173 ALA A O 1
ATOM 1377 N N . HIS A 1 174 ? 22.631 -3.444 -27.519 1.00 96.50 174 HIS A N 1
ATOM 1378 C CA . HIS A 1 174 ? 22.268 -2.057 -27.230 1.00 96.50 174 HIS A CA 1
ATOM 1379 C C . HIS A 1 174 ? 21.158 -1.566 -28.163 1.00 96.50 174 HIS A C 1
ATOM 1381 O O . HIS A 1 174 ? 20.178 -1.016 -27.672 1.00 96.50 174 HIS A O 1
ATOM 1387 N N . GLU A 1 175 ? 21.245 -1.862 -29.461 1.00 95.94 175 GLU A N 1
ATOM 1388 C CA . GLU A 1 175 ? 20.217 -1.529 -30.453 1.00 95.94 175 GLU A CA 1
ATOM 1389 C C . GLU A 1 175 ? 18.858 -2.153 -30.101 1.00 95.94 175 GLU A C 1
ATOM 1391 O O . GLU A 1 175 ? 17.866 -1.430 -29.998 1.00 95.94 175 GLU A O 1
ATOM 1396 N N . ILE A 1 176 ? 18.831 -3.453 -29.774 1.00 96.06 176 ILE A N 1
ATOM 1397 C CA . ILE A 1 176 ? 17.611 -4.152 -29.331 1.00 96.06 176 ILE A CA 1
ATOM 1398 C C . ILE A 1 176 ? 17.003 -3.476 -28.094 1.00 96.06 176 ILE A C 1
ATOM 1400 O O . ILE A 1 176 ? 15.797 -3.241 -28.038 1.00 96.06 176 ILE A O 1
ATOM 1404 N N . LEU A 1 177 ? 17.825 -3.138 -27.095 1.00 95.94 177 LEU A N 1
ATOM 1405 C CA . LEU A 1 177 ? 17.349 -2.442 -25.895 1.00 95.94 177 LEU A CA 1
ATOM 1406 C C . LEU A 1 177 ? 16.795 -1.051 -26.229 1.00 95.94 177 LEU A C 1
ATOM 1408 O O . LEU A 1 177 ? 15.760 -0.658 -25.692 1.00 95.94 177 LEU A O 1
ATOM 1412 N N . CYS A 1 178 ? 17.453 -0.308 -27.117 1.00 96.19 178 CYS A N 1
ATOM 1413 C CA . CYS A 1 178 ? 16.991 1.004 -27.554 1.00 96.19 178 CYS A CA 1
ATOM 1414 C C . CYS A 1 178 ? 15.664 0.934 -28.315 1.00 96.19 178 CYS A C 1
ATOM 1416 O O . CYS A 1 178 ? 14.847 1.839 -28.153 1.00 96.19 178 CYS A O 1
ATOM 1418 N N . ASP A 1 179 ? 15.440 -0.100 -29.124 1.00 95.94 179 ASP A N 1
ATOM 1419 C CA . ASP A 1 179 ? 14.166 -0.320 -29.816 1.00 95.94 179 ASP A CA 1
ATOM 1420 C C . ASP A 1 179 ? 13.045 -0.629 -28.817 1.00 95.94 179 ASP A C 1
ATOM 1422 O O . ASP A 1 179 ? 11.999 0.018 -28.850 1.00 95.94 179 ASP A O 1
ATOM 1426 N N . MET A 1 180 ? 13.292 -1.519 -27.848 1.00 95.62 180 MET A N 1
ATOM 1427 C CA . MET A 1 180 ? 12.328 -1.823 -26.780 1.00 95.62 180 MET A CA 1
ATOM 1428 C C . MET A 1 180 ? 11.940 -0.576 -25.973 1.00 95.62 180 MET A C 1
ATOM 1430 O O . MET A 1 180 ? 10.775 -0.383 -25.621 1.00 95.62 180 MET A O 1
ATOM 1434 N N . ILE A 1 181 ? 12.914 0.283 -25.660 1.00 96.12 181 ILE A N 1
ATOM 1435 C CA . ILE A 1 181 ? 12.671 1.531 -24.930 1.00 96.12 181 ILE A CA 1
ATOM 1436 C C . ILE A 1 181 ? 11.882 2.521 -25.801 1.00 96.12 181 ILE A C 1
ATOM 1438 O O . ILE A 1 181 ? 10.951 3.160 -25.309 1.00 96.12 181 ILE A O 1
ATOM 1442 N N . ARG A 1 182 ? 12.221 2.649 -27.089 1.00 95.38 182 ARG A N 1
ATOM 1443 C CA . ARG A 1 182 ? 11.498 3.509 -28.037 1.00 95.38 182 ARG A CA 1
ATOM 1444 C C . ARG A 1 182 ? 10.040 3.084 -28.193 1.00 95.38 182 ARG A C 1
ATOM 1446 O O . ARG A 1 182 ? 9.160 3.937 -28.090 1.00 95.38 182 ARG A O 1
ATOM 1453 N N . GLU A 1 183 ? 9.779 1.782 -28.306 1.00 95.62 183 GLU A N 1
ATOM 1454 C CA . GLU A 1 183 ? 8.427 1.214 -28.340 1.00 95.62 183 GLU A CA 1
ATOM 1455 C C . GLU A 1 183 ? 7.657 1.508 -27.043 1.00 95.62 183 GLU A C 1
ATOM 1457 O O . GLU A 1 183 ? 6.540 2.024 -27.089 1.00 95.62 183 GLU A O 1
ATOM 1462 N N . LYS A 1 184 ? 8.280 1.280 -25.875 1.00 94.31 184 LYS A N 1
ATOM 1463 C CA . LYS A 1 184 ? 7.686 1.551 -24.552 1.00 94.31 184 LYS A CA 1
ATOM 1464 C C . LYS A 1 184 ? 7.195 2.996 -24.397 1.00 94.31 184 LYS A C 1
ATOM 1466 O O . LYS A 1 184 ? 6.198 3.225 -23.712 1.00 94.31 184 LYS A O 1
ATOM 1471 N N . TYR A 1 185 ? 7.893 3.963 -24.994 1.00 93.44 185 TYR A N 1
ATOM 1472 C CA . TYR A 1 185 ? 7.563 5.389 -24.901 1.00 93.44 185 TYR A CA 1
ATOM 1473 C C . TYR A 1 185 ? 6.893 5.970 -26.158 1.00 93.44 185 TYR A C 1
ATOM 1475 O O . TYR A 1 185 ? 6.564 7.156 -26.159 1.00 93.44 185 TYR A O 1
ATOM 1483 N N . GLY A 1 186 ? 6.670 5.171 -27.206 1.00 89.81 186 GLY A N 1
ATOM 1484 C CA . GLY A 1 186 ? 6.078 5.627 -28.468 1.00 89.81 186 GLY A CA 1
ATOM 1485 C C . GLY A 1 186 ? 6.945 6.629 -29.241 1.00 89.81 186 GLY A C 1
ATOM 1486 O O . GLY A 1 186 ? 6.413 7.512 -29.911 1.00 89.81 186 GLY A O 1
ATOM 1487 N N . ILE A 1 187 ? 8.270 6.529 -29.115 1.00 84.56 187 ILE A N 1
ATOM 1488 C CA . ILE A 1 187 ? 9.240 7.391 -29.801 1.00 84.56 187 ILE A CA 1
ATOM 1489 C C . ILE A 1 187 ? 9.681 6.655 -31.073 1.00 84.56 187 ILE A C 1
ATOM 1491 O O . ILE A 1 187 ? 10.637 5.885 -31.029 1.00 84.56 187 ILE A O 1
ATOM 1495 N N . ASN A 1 188 ? 8.953 6.849 -32.175 1.00 64.56 188 ASN A N 1
ATOM 1496 C CA . ASN A 1 188 ? 9.349 6.356 -33.503 1.00 64.56 188 ASN A CA 1
ATOM 1497 C C . ASN A 1 188 ? 10.339 7.305 -34.179 1.00 64.56 188 ASN A C 1
ATOM 1499 O O . ASN A 1 188 ? 10.100 8.533 -34.115 1.00 64.56 188 ASN A O 1
#

pLDDT: mean 75.71, std 22.72, range [29.64, 98.31]